Protein AF-A0A831WAB5-F1 (afdb_monomer_lite)

Foldseek 3Di:
DPDPFQWADDPNFTAGQFDLLCFCLLCCQAPNVDPLCLLNQLLLCLQQVPLPQDLPQFDNVLAAPLLNLLLRLLRNDHRHNVSSVLSSVSSVCSSVSHHDDDPVSCVVSVVRSPGPPDPPPRDHDPDSFDDFDDDDDPLLVLLVVLCVVLVWQWADADQEIEGASNSLSVQSSDPDSVSVVSNSVSSSSSSNRRHHYDYDPPDDNVNRVVRNVVRVD

Radius of gyration: 17.81 Å; chains: 1; bounding box: 47×30×50 Å

Structure (mmCIF, N/CA/C/O backbone):
data_AF-A0A831WAB5-F1
#
_entry.id   AF-A0A831WAB5-F1
#
loop_
_atom_site.group_PDB
_atom_site.id
_atom_site.type_symbol
_atom_site.label_atom_id
_atom_site.label_alt_id
_atom_site.label_comp_id
_atom_site.label_asym_id
_atom_site.label_entity_id
_atom_site.label_seq_id
_atom_site.pdbx_PDB_ins_code
_atom_site.Cartn_x
_atom_site.Cartn_y
_atom_site.Cartn_z
_atom_site.occupancy
_atom_site.B_iso_or_equiv
_atom_site.auth_seq_id
_atom_site.auth_comp_id
_atom_site.auth_asym_id
_atom_site.auth_atom_id
_atom_site.pdbx_PDB_model_num
ATOM 1 N N . MET A 1 1 ? 30.198 5.175 7.235 1.00 32.28 1 MET A N 1
ATOM 2 C CA . MET A 1 1 ? 29.391 4.157 7.940 1.00 32.28 1 MET A CA 1
ATOM 3 C C . MET A 1 1 ? 28.639 3.367 6.887 1.00 32.28 1 MET A C 1
ATOM 5 O O . MET A 1 1 ? 27.629 3.836 6.386 1.00 32.28 1 MET A O 1
ATOM 9 N N . THR A 1 2 ? 29.194 2.237 6.464 1.00 37.06 2 THR A N 1
ATOM 10 C CA . THR A 1 2 ? 28.592 1.334 5.477 1.00 37.06 2 THR A CA 1
ATOM 11 C C . THR A 1 2 ? 27.513 0.531 6.198 1.00 37.06 2 THR A C 1
ATOM 13 O O . THR A 1 2 ? 27.803 -0.472 6.845 1.00 37.06 2 THR A O 1
ATOM 16 N N . GLY A 1 3 ? 26.281 1.044 6.204 1.00 43.78 3 GLY A N 1
ATOM 17 C CA . GLY A 1 3 ? 25.133 0.277 6.682 1.00 43.78 3 GLY A CA 1
ATOM 18 C C . GLY A 1 3 ? 24.987 -0.967 5.811 1.00 43.78 3 GLY A C 1
ATOM 19 O O . GLY A 1 3 ? 25.054 -0.859 4.587 1.00 43.78 3 GLY A O 1
ATOM 20 N N . LYS A 1 4 ? 24.844 -2.146 6.426 1.00 51.19 4 LYS A N 1
ATOM 21 C CA . LYS A 1 4 ? 24.507 -3.369 5.693 1.00 51.19 4 LYS A CA 1
ATOM 22 C C . LYS A 1 4 ? 23.212 -3.105 4.923 1.00 51.19 4 LYS A C 1
ATOM 24 O O . LYS A 1 4 ? 22.197 -2.773 5.528 1.00 51.19 4 LYS A O 1
ATOM 29 N N . LEU A 1 5 ? 23.263 -3.201 3.598 1.00 54.94 5 LEU A N 1
ATOM 30 C CA . LEU A 1 5 ? 22.063 -3.177 2.770 1.00 54.94 5 LEU A CA 1
ATOM 31 C C . LEU A 1 5 ? 21.309 -4.479 3.039 1.00 54.94 5 LEU A C 1
ATOM 33 O O . LEU A 1 5 ? 21.802 -5.558 2.722 1.00 54.94 5 LEU A O 1
ATOM 37 N N . HIS A 1 6 ? 20.144 -4.373 3.673 1.00 65.44 6 HIS A N 1
ATOM 38 C CA . HIS A 1 6 ? 19.226 -5.495 3.814 1.00 65.44 6 HIS A CA 1
ATOM 39 C C . HIS A 1 6 ? 18.581 -5.731 2.446 1.00 65.44 6 HIS A C 1
ATOM 41 O O . HIS A 1 6 ? 17.988 -4.816 1.868 1.00 65.44 6 HIS A O 1
ATOM 47 N N . LEU A 1 7 ? 18.765 -6.935 1.906 1.00 70.25 7 LEU A N 1
ATOM 48 C CA . LEU A 1 7 ? 18.296 -7.316 0.580 1.00 70.25 7 LEU A CA 1
ATOM 49 C C . LEU A 1 7 ? 17.221 -8.383 0.695 1.00 70.25 7 LEU A C 1
ATOM 51 O O . LEU A 1 7 ? 17.310 -9.280 1.532 1.00 70.25 7 LEU A O 1
ATOM 55 N N . ILE A 1 8 ? 16.251 -8.314 -0.205 1.00 68.88 8 ILE A N 1
ATOM 56 C CA . ILE A 1 8 ? 15.237 -9.345 -0.391 1.00 68.88 8 ILE A CA 1
ATOM 57 C C . ILE A 1 8 ? 15.466 -10.076 -1.705 1.00 68.88 8 ILE A C 1
ATOM 59 O O . ILE A 1 8 ? 15.892 -9.487 -2.702 1.00 68.88 8 ILE A O 1
ATOM 63 N N . ARG A 1 9 ? 15.181 -11.377 -1.705 1.00 70.38 9 ARG A N 1
ATOM 64 C CA . ARG A 1 9 ? 15.253 -12.200 -2.910 1.00 70.38 9 ARG A CA 1
ATOM 65 C C . ARG A 1 9 ? 13.885 -12.250 -3.576 1.00 70.38 9 ARG A C 1
ATOM 67 O O . ARG A 1 9 ? 12.914 -12.681 -2.957 1.00 70.38 9 ARG A O 1
ATOM 74 N N . ILE A 1 10 ? 13.828 -11.894 -4.856 1.00 65.81 10 ILE A N 1
ATOM 75 C CA . ILE A 1 10 ? 12.645 -12.114 -5.692 1.00 65.81 10 ILE A CA 1
ATOM 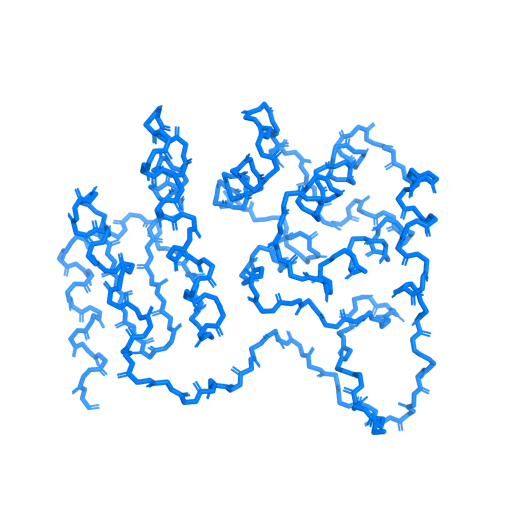76 C C . ILE A 1 10 ? 13.094 -12.826 -6.967 1.00 65.81 10 ILE A C 1
ATOM 78 O O . ILE A 1 10 ? 13.828 -12.262 -7.778 1.00 65.81 10 ILE A O 1
ATOM 82 N N . GLY A 1 11 ? 12.690 -14.089 -7.124 1.00 66.94 11 GLY A N 1
ATOM 83 C CA . GLY A 1 11 ? 13.235 -14.960 -8.169 1.00 66.94 11 GLY A CA 1
ATOM 84 C C . GLY A 1 11 ? 14.743 -15.161 -7.990 1.00 66.94 11 GLY A C 1
ATOM 85 O O . GLY A 1 11 ? 15.191 -15.575 -6.917 1.00 66.94 11 GLY A O 1
ATOM 86 N N . ASP A 1 12 ? 15.522 -14.832 -9.018 1.00 65.88 12 ASP A N 1
ATOM 87 C CA . ASP A 1 12 ? 16.989 -14.935 -9.009 1.00 65.88 12 ASP A CA 1
ATOM 88 C C . ASP A 1 12 ? 17.705 -13.598 -8.753 1.00 65.88 12 ASP A C 1
ATOM 90 O O . ASP A 1 12 ? 18.932 -13.524 -8.803 1.00 65.88 12 ASP A O 1
ATOM 94 N N . HIS A 1 13 ? 16.946 -12.553 -8.410 1.00 68.19 13 HIS A N 1
ATOM 95 C CA . HIS A 1 13 ? 17.454 -11.201 -8.199 1.00 68.19 13 HIS A CA 1
ATOM 96 C C . HIS A 1 13 ? 17.369 -10.767 -6.734 1.00 68.19 13 HIS A C 1
ATOM 98 O O . HIS A 1 13 ? 16.503 -11.212 -5.972 1.00 68.19 13 HIS A O 1
ATOM 104 N N . TYR A 1 14 ? 18.281 -9.869 -6.358 1.00 73.06 14 TYR A N 1
ATOM 105 C CA . TYR A 1 14 ? 18.346 -9.251 -5.039 1.00 73.06 14 TYR A CA 1
ATOM 106 C C . TYR A 1 14 ? 17.989 -7.777 -5.145 1.00 73.06 14 TYR A C 1
ATOM 108 O O . TYR A 1 14 ? 18.613 -7.033 -5.903 1.00 73.06 14 TYR A O 1
ATOM 116 N N . TYR A 1 15 ? 17.012 -7.355 -4.355 1.00 75.75 15 TYR A N 1
ATOM 117 C CA . TYR A 1 15 ? 16.540 -5.978 -4.342 1.00 75.75 15 TYR A CA 1
ATOM 118 C C . TYR A 1 15 ? 16.694 -5.367 -2.953 1.00 75.75 15 TYR A C 1
ATOM 120 O O . TYR A 1 15 ? 16.686 -6.105 -1.963 1.00 75.75 15 TYR A O 1
ATOM 128 N N . PRO A 1 16 ? 16.814 -4.033 -2.849 1.00 77.31 16 PRO A N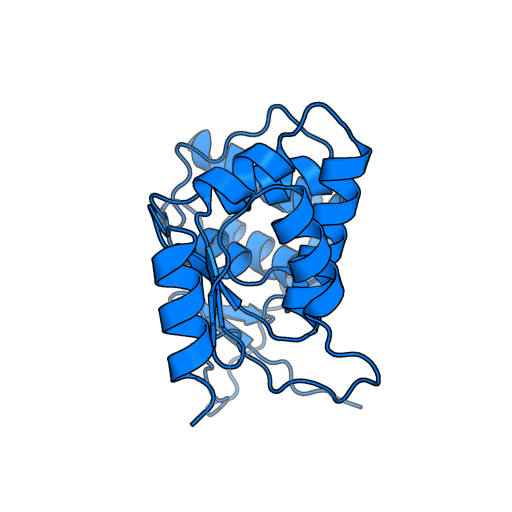 1
ATOM 129 C CA . PRO A 1 16 ? 16.737 -3.361 -1.562 1.00 77.31 16 PRO A CA 1
ATOM 130 C C . PRO A 1 16 ? 15.444 -3.735 -0.836 1.00 77.31 16 PRO A C 1
ATOM 132 O O . PRO A 1 16 ? 14.378 -3.831 -1.450 1.00 77.31 16 PRO A O 1
ATOM 135 N N . ARG A 1 17 ? 15.535 -3.931 0.478 1.00 82.94 17 ARG A N 1
ATOM 136 C CA . ARG A 1 17 ? 14.362 -4.179 1.311 1.00 82.94 17 ARG A CA 1
ATOM 137 C C . ARG A 1 17 ? 13.366 -3.007 1.210 1.00 82.94 17 ARG A C 1
ATOM 139 O O . ARG A 1 17 ? 13.797 -1.854 1.295 1.00 82.94 17 ARG A O 1
ATOM 146 N N . PRO A 1 18 ? 12.057 -3.278 1.049 1.00 89.06 18 PRO A N 1
ATOM 147 C CA . PRO A 1 18 ? 11.012 -2.273 1.144 1.00 89.06 18 PRO A CA 1
ATOM 148 C C . PRO A 1 18 ? 11.054 -1.509 2.467 1.00 89.06 18 PRO A C 1
ATOM 150 O O . PRO A 1 18 ? 11.330 -2.086 3.520 1.00 89.06 18 PRO A O 1
ATOM 153 N N . ASP A 1 19 ? 10.729 -0.219 2.425 1.00 90.81 19 ASP A N 1
ATOM 154 C CA . ASP A 1 19 ? 10.513 0.564 3.635 1.00 90.81 19 ASP A CA 1
ATOM 155 C C . ASP A 1 19 ? 9.343 -0.028 4.430 1.00 90.81 19 ASP A C 1
ATOM 157 O O . ASP A 1 19 ? 8.270 -0.316 3.892 1.00 90.81 19 ASP A O 1
ATOM 161 N N . ARG A 1 20 ? 9.533 -0.178 5.741 1.00 87.31 20 ARG A N 1
ATOM 162 C CA . ARG A 1 20 ? 8.523 -0.740 6.647 1.00 87.31 20 ARG A CA 1
ATOM 163 C C . ARG A 1 20 ? 7.157 -0.063 6.546 1.00 87.31 20 ARG A C 1
ATOM 165 O O . ARG A 1 20 ? 6.156 -0.719 6.795 1.00 87.31 20 ARG A O 1
ATOM 172 N N . GLY A 1 21 ? 7.090 1.218 6.168 1.00 90.44 21 GLY A N 1
ATOM 173 C CA . GLY A 1 21 ? 5.845 1.969 6.026 1.00 90.44 21 GLY A CA 1
ATOM 174 C C . GLY A 1 21 ? 4.883 1.389 4.986 1.00 90.44 21 GLY A C 1
ATOM 175 O O . GLY A 1 21 ? 3.680 1.646 5.071 1.00 90.44 21 GLY A O 1
ATOM 176 N N . TRP A 1 22 ? 5.374 0.591 4.034 1.00 92.44 22 TRP A N 1
ATOM 177 C CA . TRP A 1 22 ? 4.519 -0.123 3.086 1.00 92.44 22 TRP A CA 1
ATOM 178 C C . TRP A 1 22 ? 3.746 -1.277 3.732 1.00 92.44 22 TRP A C 1
ATOM 180 O O . TRP A 1 22 ? 2.660 -1.606 3.260 1.00 92.44 22 TRP A O 1
ATOM 190 N N . GLY A 1 23 ? 4.263 -1.870 4.814 1.00 88.75 23 GLY A N 1
ATOM 191 C CA . GLY A 1 23 ? 3.663 -3.040 5.455 1.00 88.75 23 GLY A CA 1
ATOM 192 C C . GLY A 1 23 ? 3.373 -4.165 4.455 1.00 88.75 23 GLY A C 1
ATOM 193 O O . GLY A 1 23 ? 4.161 -4.418 3.542 1.00 88.75 23 GLY A O 1
ATOM 194 N N . SER A 1 24 ? 2.209 -4.802 4.586 1.00 85.44 24 SER A N 1
ATOM 195 C CA . SER A 1 24 ? 1.769 -5.891 3.700 1.00 85.44 24 SER A CA 1
ATOM 196 C C . SER A 1 24 ? 1.487 -5.454 2.254 1.00 85.44 24 SER A C 1
ATOM 198 O O . SER A 1 24 ? 1.451 -6.296 1.359 1.00 85.44 24 SER A O 1
ATOM 200 N N . CYS A 1 25 ? 1.370 -4.149 1.968 1.00 91.69 25 CYS A N 1
ATOM 201 C CA . CYS A 1 25 ? 1.211 -3.666 0.592 1.00 91.69 25 CYS A CA 1
ATOM 202 C C . CYS A 1 25 ? 2.436 -3.982 -0.278 1.00 91.69 25 CYS A C 1
ATOM 204 O O . CYS A 1 25 ? 2.285 -4.207 -1.475 1.00 91.69 25 CYS A O 1
ATOM 206 N N . ALA A 1 26 ? 3.648 -4.005 0.293 1.00 91.44 26 ALA A N 1
ATOM 207 C CA . ALA A 1 26 ? 4.850 -4.360 -0.465 1.00 91.44 26 ALA A CA 1
ATOM 208 C C . ALA A 1 26 ? 4.835 -5.837 -0.894 1.00 91.44 26 ALA A C 1
ATOM 210 O O . ALA A 1 26 ? 5.192 -6.149 -2.029 1.00 91.44 26 ALA A O 1
ATOM 211 N N . GLU A 1 27 ? 4.379 -6.730 -0.010 1.00 86.00 27 GLU A N 1
ATOM 212 C CA . GLU A 1 27 ? 4.204 -8.158 -0.306 1.00 86.00 27 GLU A CA 1
ATOM 213 C C . GLU A 1 27 ? 3.189 -8.375 -1.424 1.00 86.00 27 GLU A C 1
ATOM 215 O O . GLU A 1 27 ? 3.452 -9.127 -2.362 1.00 86.00 27 GLU A O 1
ATOM 220 N N . GLU A 1 28 ? 2.055 -7.679 -1.367 1.00 89.25 28 GLU A N 1
ATOM 221 C CA . GLU A 1 28 ? 1.035 -7.770 -2.410 1.00 89.25 28 GLU A CA 1
ATOM 222 C C . GLU A 1 28 ? 1.558 -7.259 -3.762 1.00 89.25 28 GLU A C 1
ATOM 224 O O . GLU A 1 28 ? 1.409 -7.909 -4.794 1.00 89.25 28 GLU A O 1
ATOM 229 N N . LEU A 1 29 ? 2.269 -6.133 -3.775 1.00 92.69 29 LEU A N 1
ATOM 230 C CA . LEU A 1 29 ? 2.786 -5.578 -5.023 1.00 92.69 29 LEU A CA 1
ATOM 231 C C . LEU A 1 29 ? 3.899 -6.438 -5.646 1.00 92.69 29 LEU A C 1
ATOM 233 O O . LEU A 1 29 ? 3.960 -6.542 -6.870 1.00 92.69 29 LEU A O 1
ATOM 237 N N . LEU A 1 30 ? 4.767 -7.064 -4.845 1.00 89.88 30 LEU A N 1
ATOM 238 C CA . LEU A 1 30 ? 5.936 -7.800 -5.350 1.00 89.88 30 LEU A CA 1
ATOM 239 C C . LEU A 1 30 ? 5.722 -9.309 -5.506 1.00 89.88 30 LEU A C 1
ATOM 241 O O . LEU A 1 30 ? 6.323 -9.912 -6.400 1.00 89.88 30 LEU A O 1
ATOM 245 N N . HIS A 1 31 ? 4.914 -9.931 -4.648 1.00 81.25 31 HIS A N 1
ATOM 246 C CA . HIS A 1 31 ? 4.893 -11.388 -4.484 1.00 81.25 31 HIS A CA 1
ATOM 247 C C . HIS A 1 31 ? 3.514 -12.021 -4.663 1.00 81.25 31 HIS A C 1
ATOM 249 O O . HIS A 1 31 ? 3.433 -13.157 -5.134 1.00 81.25 31 HIS A O 1
ATOM 255 N N . HIS A 1 32 ? 2.433 -11.326 -4.302 1.00 74.50 32 HIS A N 1
ATOM 256 C CA . HIS A 1 32 ? 1.113 -11.947 -4.203 1.00 74.50 32 HIS A CA 1
ATOM 257 C C . HIS A 1 32 ? 0.037 -11.186 -4.963 1.00 74.50 32 HIS A C 1
ATOM 259 O O . HIS A 1 32 ? -0.265 -10.042 -4.675 1.00 74.50 32 HIS A O 1
ATOM 265 N N . SER A 1 33 ? -0.672 -11.885 -5.845 1.00 65.69 33 SER A N 1
ATOM 266 C CA . SER A 1 33 ? -1.945 -11.376 -6.364 1.00 65.69 33 SER A CA 1
ATOM 267 C C . SER A 1 33 ? -3.047 -11.779 -5.378 1.00 65.69 33 SER A C 1
ATOM 269 O O . SER A 1 33 ? -3.628 -12.859 -5.500 1.00 65.69 33 SER A O 1
ATOM 271 N N . SER A 1 34 ? -3.267 -10.983 -4.329 1.00 61.22 34 SER A N 1
ATOM 272 C CA . SER A 1 34 ? -4.257 -11.312 -3.295 1.00 61.22 34 SER A CA 1
ATOM 273 C C . SER A 1 34 ? -5.687 -11.062 -3.776 1.00 61.22 34 SER A C 1
ATOM 275 O O . SER A 1 34 ? -5.978 -10.089 -4.472 1.00 61.22 34 SER A O 1
ATOM 277 N N . ARG A 1 35 ? -6.634 -11.893 -3.321 1.00 66.94 35 ARG A N 1
ATOM 278 C CA . ARG A 1 35 ? -8.080 -11.617 -3.451 1.00 66.94 35 ARG A CA 1
ATOM 279 C C . ARG A 1 35 ? -8.532 -10.427 -2.592 1.00 66.94 35 ARG A C 1
ATOM 281 O O . ARG A 1 35 ? -9.670 -9.986 -2.728 1.00 66.94 35 ARG A O 1
ATOM 288 N N . TYR A 1 36 ? -7.652 -9.916 -1.734 1.00 68.62 36 TYR A N 1
ATOM 289 C CA . TYR A 1 36 ? -7.923 -8.871 -0.749 1.00 68.62 36 TYR A CA 1
ATOM 290 C C . TYR A 1 36 ? -7.194 -7.555 -1.053 1.00 68.62 36 TYR A C 1
ATOM 292 O O . TYR A 1 36 ? -6.993 -6.732 -0.161 1.00 68.62 36 TYR A O 1
ATOM 300 N N . TYR A 1 37 ? -6.919 -7.312 -2.340 1.00 86.62 37 TYR A N 1
ATOM 301 C CA . TYR A 1 37 ? -6.235 -6.124 -2.864 1.00 86.62 37 TYR A CA 1
ATOM 302 C C . TYR A 1 37 ? -6.919 -4.787 -2.549 1.00 86.62 37 TYR A C 1
ATOM 304 O O . TYR A 1 37 ? -6.363 -3.712 -2.768 1.00 86.62 37 TYR A O 1
ATOM 312 N N . HIS A 1 38 ? -8.156 -4.822 -2.046 1.00 90.50 38 HIS A N 1
ATOM 313 C CA . HIS A 1 38 ? -8.940 -3.635 -1.717 1.00 90.50 38 HIS A CA 1
ATOM 314 C C . HIS A 1 38 ? -8.206 -2.691 -0.762 1.00 90.50 38 HIS A C 1
ATOM 316 O O . HIS A 1 38 ? -8.322 -1.473 -0.905 1.00 90.50 38 HIS A O 1
ATOM 322 N N . TYR A 1 39 ? -7.455 -3.237 0.199 1.00 93.25 39 TYR A N 1
ATOM 323 C CA . TYR A 1 39 ? -6.680 -2.419 1.123 1.00 93.25 39 TYR A CA 1
ATOM 324 C C . TYR A 1 39 ? -5.549 -1.682 0.400 1.00 93.25 39 TYR A C 1
ATOM 326 O O . TYR A 1 39 ? -5.507 -0.452 0.451 1.00 93.25 39 TYR A O 1
ATOM 334 N N . THR A 1 40 ? -4.676 -2.396 -0.310 1.00 94.75 40 THR A N 1
ATOM 335 C CA . THR A 1 40 ? -3.550 -1.794 -1.035 1.00 94.75 40 THR A CA 1
ATOM 336 C C . THR A 1 40 ? -4.019 -0.840 -2.130 1.00 94.75 40 THR A C 1
ATOM 338 O O . THR A 1 40 ? -3.438 0.232 -2.290 1.00 94.75 40 THR A O 1
ATOM 341 N N . GLU A 1 41 ? -5.121 -1.150 -2.816 1.00 95.50 41 GLU A N 1
ATOM 342 C CA . GLU A 1 41 ? -5.772 -0.238 -3.758 1.00 95.50 41 GLU A CA 1
ATOM 343 C C . GLU A 1 41 ? -6.148 1.087 -3.082 1.00 95.50 41 GLU A C 1
ATOM 345 O O . GLU A 1 41 ? -5.717 2.154 -3.521 1.00 95.50 41 GLU A O 1
ATOM 350 N N . ALA A 1 42 ? -6.912 1.037 -1.987 1.00 95.88 42 ALA A N 1
ATOM 351 C CA . ALA A 1 42 ? -7.350 2.237 -1.277 1.00 95.88 42 ALA A CA 1
ATOM 352 C C . ALA A 1 42 ? -6.173 3.007 -0.643 1.00 95.88 42 ALA A C 1
ATOM 354 O O . ALA A 1 42 ? -6.170 4.242 -0.627 1.00 95.88 42 ALA A O 1
ATOM 355 N N . PHE A 1 43 ? -5.154 2.288 -0.168 1.00 95.81 43 PHE A N 1
ATOM 356 C CA . PHE A 1 43 ? -3.914 2.845 0.367 1.00 95.81 43 PHE A CA 1
ATOM 357 C C . PHE A 1 43 ? -3.159 3.651 -0.702 1.00 95.81 43 PHE A C 1
ATOM 359 O O . PHE A 1 43 ? -2.832 4.819 -0.482 1.00 95.81 43 PHE A O 1
ATOM 366 N N . LEU A 1 44 ? -2.954 3.074 -1.891 1.00 96.88 44 LEU A N 1
ATOM 367 C CA . LEU A 1 44 ? -2.298 3.748 -3.015 1.00 96.88 44 LEU A CA 1
ATOM 368 C C . LEU A 1 44 ? -3.116 4.938 -3.531 1.00 96.88 44 LEU A C 1
ATOM 370 O O . LEU A 1 44 ? -2.549 6.017 -3.718 1.00 96.88 44 LEU A O 1
ATOM 374 N N . ARG A 1 45 ? -4.444 4.788 -3.679 1.00 96.50 45 ARG A N 1
ATOM 375 C CA . ARG A 1 45 ? -5.350 5.891 -4.061 1.00 96.50 45 ARG A CA 1
ATOM 376 C C . ARG A 1 45 ? -5.188 7.101 -3.148 1.00 96.50 45 ARG A C 1
ATOM 378 O O . ARG A 1 45 ? -5.177 8.241 -3.609 1.00 96.50 45 ARG A O 1
ATOM 385 N N . ASN A 1 46 ? -5.106 6.864 -1.840 1.00 95.81 46 ASN A N 1
ATOM 386 C CA . ASN A 1 46 ? -4.999 7.935 -0.856 1.00 95.81 46 ASN A CA 1
ATOM 387 C C . ASN A 1 46 ? -3.630 8.593 -0.839 1.00 95.81 46 ASN A C 1
ATOM 389 O O . ASN A 1 46 ? -3.572 9.819 -0.766 1.00 95.81 46 ASN A O 1
ATOM 393 N N . LEU A 1 47 ? -2.554 7.810 -0.922 1.00 95.81 47 LEU A N 1
ATOM 394 C CA . LEU A 1 47 ? -1.202 8.358 -0.974 1.00 95.81 47 LEU A CA 1
ATOM 395 C C . LEU A 1 47 ? -0.991 9.203 -2.228 1.00 95.81 47 LEU A C 1
ATOM 397 O O . LEU A 1 47 ? -0.568 10.350 -2.122 1.00 95.81 47 LEU A O 1
ATOM 401 N N . ALA A 1 48 ? -1.315 8.657 -3.401 1.00 96.56 48 ALA A N 1
ATOM 402 C CA . ALA A 1 48 ? -1.109 9.332 -4.680 1.00 96.56 48 ALA A CA 1
ATOM 403 C C . ALA A 1 48 ? -2.134 10.447 -4.946 1.00 96.56 48 ALA A C 1
ATOM 405 O O . ALA A 1 48 ? -1.927 11.288 -5.818 1.00 96.56 48 ALA A O 1
ATOM 406 N N . GLY A 1 49 ? -3.265 10.443 -4.235 1.00 94.56 49 GLY A N 1
ATOM 407 C CA . GLY A 1 49 ? -4.397 11.318 -4.530 1.00 94.56 49 GLY A CA 1
ATOM 408 C C . GLY A 1 49 ? -5.162 10.938 -5.805 1.00 94.56 49 GLY A C 1
ATOM 409 O O . GLY A 1 49 ? -6.063 11.677 -6.202 1.00 94.56 49 GLY A O 1
ATOM 410 N N . ASP A 1 50 ? -4.858 9.796 -6.433 1.00 95.38 50 ASP A N 1
ATOM 411 C CA . ASP A 1 50 ? -5.593 9.296 -7.596 1.00 95.38 50 ASP A CA 1
ATOM 412 C C . ASP A 1 50 ? -6.721 8.359 -7.164 1.00 95.38 50 ASP A C 1
ATOM 414 O O . ASP A 1 50 ? -6.521 7.189 -6.857 1.00 95.38 50 ASP A O 1
ATOM 418 N N . ARG A 1 51 ? -7.948 8.878 -7.164 1.00 91.19 51 ARG A N 1
ATOM 419 C CA . ARG A 1 51 ? -9.143 8.133 -6.747 1.00 91.19 51 ARG A CA 1
ATOM 420 C C . ARG A 1 51 ? -9.673 7.176 -7.820 1.00 91.19 51 ARG A C 1
ATOM 422 O O . ARG A 1 51 ? -10.592 6.418 -7.525 1.00 91.19 51 ARG A O 1
ATOM 429 N N . ARG A 1 52 ? -9.150 7.236 -9.049 1.00 93.56 52 ARG A N 1
ATOM 430 C CA . ARG A 1 52 ? -9.596 6.412 -10.185 1.00 93.56 52 ARG A CA 1
ATOM 431 C C . ARG A 1 52 ? -8.760 5.153 -10.358 1.00 93.56 52 ARG A C 1
ATOM 433 O O . ARG A 1 52 ? -9.208 4.256 -11.061 1.00 93.56 52 ARG A O 1
ATOM 440 N N . PHE A 1 53 ? -7.587 5.093 -9.729 1.00 95.19 53 PHE A N 1
ATOM 441 C CA . PHE A 1 53 ? -6.711 3.928 -9.770 1.00 95.19 53 PHE A CA 1
ATOM 442 C C . PHE A 1 53 ? -7.464 2.656 -9.370 1.00 95.19 53 PHE A C 1
ATOM 444 O O . PHE A 1 53 ? -8.226 2.673 -8.405 1.00 95.19 53 PHE A O 1
ATOM 451 N N . VAL A 1 54 ? -7.250 1.561 -10.092 1.00 92.94 54 VAL A N 1
ATOM 452 C CA . VAL A 1 54 ? -7.820 0.241 -9.809 1.00 92.94 54 VAL A CA 1
ATOM 453 C C . VAL A 1 54 ? -6.682 -0.769 -9.859 1.00 92.94 54 VAL A C 1
ATOM 455 O O . VAL A 1 54 ? -5.953 -0.836 -10.843 1.00 92.94 54 VAL A O 1
ATOM 458 N N . LEU A 1 55 ? -6.548 -1.556 -8.797 1.00 92.56 55 LEU A N 1
ATOM 459 C CA . LEU A 1 55 ? -5.582 -2.648 -8.690 1.00 92.56 55 LEU A CA 1
ATOM 460 C C . LEU A 1 55 ? -6.187 -3.974 -9.183 1.00 92.56 55 LEU A C 1
ATOM 462 O O . LEU A 1 55 ? -5.467 -4.920 -9.487 1.00 92.56 55 LEU A O 1
ATOM 466 N N . GLY A 1 56 ? -7.517 -4.044 -9.303 1.00 88.06 56 GLY A N 1
ATOM 467 C CA . GLY A 1 56 ? -8.215 -5.188 -9.885 1.00 88.06 56 GLY A CA 1
ATOM 468 C C . GLY A 1 56 ? -7.724 -5.499 -11.303 1.00 88.06 56 GLY A C 1
ATOM 469 O O . GLY A 1 56 ? -7.882 -4.685 -12.208 1.00 88.06 56 GLY A O 1
ATOM 470 N N . GLY A 1 57 ? -7.152 -6.691 -11.487 1.00 86.38 57 GLY A N 1
ATOM 471 C CA . GLY A 1 57 ? -6.547 -7.141 -12.748 1.00 86.38 57 GLY A CA 1
ATOM 472 C C . GLY A 1 57 ? -5.019 -7.199 -12.714 1.00 86.38 57 GLY A C 1
ATOM 473 O O . GLY A 1 57 ? -4.432 -7.886 -13.544 1.00 86.38 57 GLY A O 1
ATOM 474 N N . TYR A 1 58 ? -4.385 -6.560 -11.730 1.00 93.00 58 TYR A N 1
ATOM 475 C CA . TYR A 1 58 ? -2.948 -6.671 -11.515 1.00 93.00 58 TYR A CA 1
ATOM 476 C C . TYR A 1 58 ? -2.564 -8.065 -11.027 1.00 93.00 58 TYR A C 1
ATOM 478 O O . TYR A 1 58 ? -3.222 -8.631 -10.145 1.00 93.00 58 TYR A O 1
ATOM 486 N N . ARG A 1 59 ? -1.462 -8.596 -11.562 1.00 91.69 59 ARG A N 1
ATOM 487 C CA . ARG A 1 59 ? -0.853 -9.829 -11.074 1.00 91.69 59 ARG A CA 1
ATOM 488 C C . ARG A 1 59 ? 0.650 -9.639 -10.944 1.00 91.69 59 ARG A C 1
ATOM 490 O O . ARG A 1 59 ? 1.326 -9.318 -11.915 1.00 91.69 59 ARG A O 1
ATOM 497 N N . ALA A 1 60 ? 1.185 -9.882 -9.751 1.00 90.88 60 ALA A N 1
ATOM 498 C CA . ALA A 1 60 ? 2.614 -9.716 -9.483 1.00 90.88 60 ALA A CA 1
ATOM 499 C C . ALA A 1 60 ? 3.502 -10.647 -10.337 1.00 90.88 60 ALA A C 1
ATOM 501 O O . ALA A 1 60 ? 4.685 -10.369 -10.518 1.00 90.88 60 ALA A O 1
ATOM 502 N N . GLU A 1 61 ? 2.958 -11.750 -10.860 1.00 90.81 61 GLU A N 1
ATOM 503 C CA . GLU A 1 61 ? 3.655 -12.653 -11.789 1.00 90.81 61 GLU A CA 1
ATOM 504 C C . GLU A 1 61 ? 3.838 -12.065 -13.196 1.00 90.81 61 GLU A C 1
ATOM 506 O O . GLU A 1 61 ? 4.787 -12.443 -13.875 1.00 90.81 61 GLU A O 1
ATOM 511 N N . ASP A 1 62 ? 2.990 -11.112 -13.596 1.00 92.88 62 ASP A N 1
ATOM 512 C CA . ASP A 1 62 ? 3.024 -10.487 -14.924 1.00 92.88 62 ASP A CA 1
ATOM 513 C C . ASP A 1 62 ? 4.040 -9.327 -14.997 1.00 92.88 62 ASP A C 1
ATOM 515 O O . ASP A 1 62 ? 4.272 -8.762 -16.063 1.00 92.88 62 ASP A O 1
ATOM 519 N N . LEU A 1 63 ? 4.681 -8.971 -13.874 1.00 92.19 63 LEU A N 1
ATOM 520 C CA . LEU A 1 63 ? 5.787 -8.012 -13.848 1.00 92.19 63 LEU A CA 1
ATOM 521 C C . LEU A 1 63 ? 6.982 -8.539 -14.647 1.00 92.19 63 LEU A C 1
ATOM 523 O O . LEU A 1 63 ? 7.568 -9.570 -14.287 1.00 92.19 63 LEU A O 1
ATOM 527 N N . SER A 1 64 ? 7.439 -7.755 -15.624 1.00 91.69 64 SER A N 1
ATOM 528 C CA . SER A 1 64 ? 8.748 -7.976 -16.237 1.00 91.69 64 SER A CA 1
ATOM 529 C C . SER A 1 64 ? 9.874 -7.789 -15.213 1.00 91.69 64 SER A C 1
ATOM 531 O O . SER A 1 64 ? 9.707 -7.151 -14.169 1.00 91.69 64 SER A O 1
ATOM 533 N N . GLU A 1 65 ? 11.060 -8.326 -15.500 1.00 87.81 65 GLU A N 1
ATOM 534 C CA . GLU A 1 65 ? 12.223 -8.181 -14.614 1.00 87.81 65 GLU A CA 1
ATOM 535 C C . GLU A 1 65 ? 12.588 -6.704 -14.377 1.00 87.81 65 GLU A C 1
ATOM 537 O O . GLU A 1 65 ? 12.853 -6.295 -13.244 1.00 87.81 65 GLU A O 1
ATOM 542 N N . ALA A 1 66 ? 12.518 -5.885 -15.431 1.00 88.94 66 ALA A N 1
ATOM 543 C CA . ALA A 1 66 ? 12.784 -4.453 -15.355 1.00 88.94 66 ALA A CA 1
ATOM 544 C C . ALA A 1 66 ? 11.732 -3.721 -14.505 1.00 88.94 66 ALA A C 1
ATOM 546 O O . ALA A 1 66 ? 12.085 -2.921 -13.635 1.00 88.94 66 ALA A O 1
ATOM 547 N N . GLN A 1 67 ? 10.445 -4.026 -14.706 1.00 93.06 67 GLN A N 1
ATOM 548 C CA . GLN A 1 67 ? 9.351 -3.449 -13.918 1.00 93.06 67 GLN A CA 1
ATOM 549 C C . GLN A 1 67 ? 9.458 -3.837 -12.446 1.00 93.06 67 GLN A C 1
ATOM 551 O O . GLN A 1 67 ? 9.323 -2.982 -11.573 1.00 93.06 67 GLN A O 1
ATOM 556 N N . ARG A 1 68 ? 9.769 -5.106 -12.165 1.00 91.44 68 ARG A N 1
ATOM 557 C CA . ARG A 1 68 ? 10.008 -5.606 -10.809 1.00 91.44 68 ARG A CA 1
ATOM 558 C C . ARG A 1 68 ? 11.170 -4.883 -10.139 1.00 91.44 68 ARG A C 1
ATOM 560 O O . ARG A 1 68 ? 11.052 -4.508 -8.975 1.00 91.44 68 ARG A O 1
ATOM 567 N N . GLY A 1 69 ? 12.258 -4.647 -10.870 1.00 87.81 69 GLY A N 1
ATOM 568 C CA . GLY A 1 69 ? 13.398 -3.894 -10.359 1.00 87.81 69 GLY A CA 1
ATOM 569 C C . GLY A 1 69 ? 13.040 -2.467 -9.977 1.00 87.81 69 GLY A C 1
ATOM 570 O O . GLY A 1 69 ? 13.352 -2.037 -8.865 1.00 87.81 69 GLY A O 1
ATOM 571 N N . VAL A 1 70 ? 12.331 -1.748 -10.850 1.00 91.75 70 VAL A N 1
ATOM 572 C CA . VAL A 1 70 ? 11.910 -0.374 -10.541 1.00 91.75 70 VAL A CA 1
ATOM 573 C C . VAL A 1 70 ? 10.885 -0.349 -9.416 1.00 91.75 70 VAL A C 1
ATOM 575 O O . VAL A 1 70 ? 11.007 0.480 -8.519 1.00 91.75 70 VAL A O 1
ATOM 578 N N . LEU A 1 71 ? 9.934 -1.281 -9.387 1.00 94.12 71 LEU A N 1
ATOM 579 C CA . LEU A 1 71 ? 8.968 -1.383 -8.297 1.00 94.12 71 LEU A CA 1
ATOM 580 C C . LEU A 1 71 ? 9.661 -1.626 -6.951 1.00 94.12 71 LEU A C 1
ATOM 582 O O . LEU A 1 71 ? 9.365 -0.937 -5.980 1.00 94.12 71 LEU A O 1
ATOM 586 N N . ALA A 1 72 ? 10.628 -2.542 -6.884 1.00 91.25 72 ALA A N 1
ATOM 587 C CA . ALA A 1 72 ? 11.381 -2.786 -5.657 1.00 91.25 72 ALA A CA 1
ATOM 588 C C . ALA A 1 72 ? 12.218 -1.562 -5.238 1.00 91.25 72 ALA A C 1
ATOM 590 O O . ALA A 1 72 ? 12.270 -1.215 -4.058 1.00 91.25 72 ALA A O 1
ATOM 591 N N . ALA A 1 73 ? 12.812 -0.849 -6.200 1.00 90.31 73 ALA A N 1
ATOM 592 C CA . ALA A 1 73 ? 13.517 0.403 -5.943 1.00 90.31 73 ALA A CA 1
ATOM 593 C C . ALA A 1 73 ? 12.587 1.494 -5.377 1.00 90.31 73 ALA A C 1
ATOM 595 O O . ALA A 1 73 ? 12.960 2.170 -4.415 1.00 90.31 73 ALA A O 1
ATOM 596 N N . VAL A 1 74 ? 11.370 1.630 -5.916 1.00 94.69 74 VAL A N 1
ATOM 597 C CA . VAL A 1 74 ? 10.330 2.536 -5.400 1.00 94.69 74 VAL A CA 1
ATOM 598 C C . VAL A 1 74 ? 9.940 2.146 -3.976 1.00 94.69 74 VAL A C 1
ATOM 600 O O . VAL A 1 74 ? 9.932 2.995 -3.086 1.00 94.69 74 VAL A O 1
ATOM 603 N N . LEU A 1 75 ? 9.661 0.863 -3.742 1.00 94.06 75 LEU A N 1
ATOM 604 C CA . LEU A 1 75 ? 9.235 0.352 -2.440 1.00 94.06 75 LEU A CA 1
ATOM 605 C C . LEU A 1 75 ? 10.340 0.442 -1.378 1.00 94.06 75 LEU A C 1
ATOM 607 O O . LEU A 1 75 ? 10.030 0.504 -0.194 1.00 94.06 75 LEU A O 1
ATOM 611 N N . SER A 1 76 ? 11.617 0.530 -1.762 1.00 90.88 76 SER A N 1
ATOM 612 C CA . SER A 1 76 ? 12.734 0.788 -0.832 1.00 90.88 76 SER A CA 1
ATOM 613 C C . SER A 1 76 ? 12.735 2.189 -0.204 1.00 90.88 76 SER A C 1
ATOM 615 O O . SER A 1 76 ? 13.559 2.496 0.659 1.00 90.88 76 SER A O 1
ATOM 617 N N . LEU A 1 77 ? 11.854 3.073 -0.674 1.00 92.19 77 LEU A N 1
ATOM 618 C CA . LEU A 1 77 ? 11.658 4.4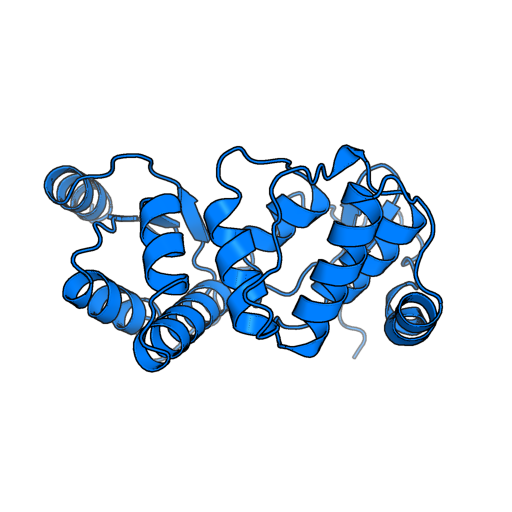16 -0.145 1.00 92.19 77 LEU A CA 1
ATOM 619 C C . LEU A 1 77 ? 10.390 4.475 0.708 1.00 92.19 77 LEU A C 1
ATOM 621 O O . LEU A 1 77 ? 9.468 3.699 0.464 1.00 92.19 77 LEU A O 1
ATOM 625 N N . PRO A 1 78 ? 10.285 5.431 1.648 1.00 93.06 78 PRO A N 1
ATOM 626 C CA . PRO A 1 78 ? 9.065 5.615 2.420 1.00 93.06 78 PRO A CA 1
ATOM 627 C C . PRO A 1 78 ? 7.820 5.816 1.534 1.00 93.06 78 PRO A C 1
ATOM 629 O O . PRO A 1 78 ? 7.898 6.476 0.486 1.00 93.06 78 PRO A O 1
ATOM 632 N N . PRO A 1 79 ? 6.651 5.298 1.948 1.00 96.00 79 PRO A N 1
ATOM 633 C CA . PRO A 1 79 ? 5.394 5.558 1.258 1.00 96.00 79 PRO A CA 1
ATOM 634 C C . PRO A 1 79 ? 5.047 7.050 1.290 1.00 96.00 79 PRO A C 1
ATOM 636 O O . PRO A 1 79 ? 5.017 7.689 2.343 1.00 96.00 79 PRO A O 1
ATOM 639 N N . GLY A 1 80 ? 4.746 7.602 0.120 1.00 96.19 80 GLY A N 1
ATOM 640 C CA . GLY A 1 80 ? 4.368 8.996 -0.074 1.00 96.19 80 GLY A CA 1
ATOM 641 C C . GLY A 1 80 ? 3.678 9.189 -1.421 1.00 96.19 80 GLY A C 1
ATOM 642 O O . GLY A 1 80 ? 3.528 8.240 -2.189 1.00 96.19 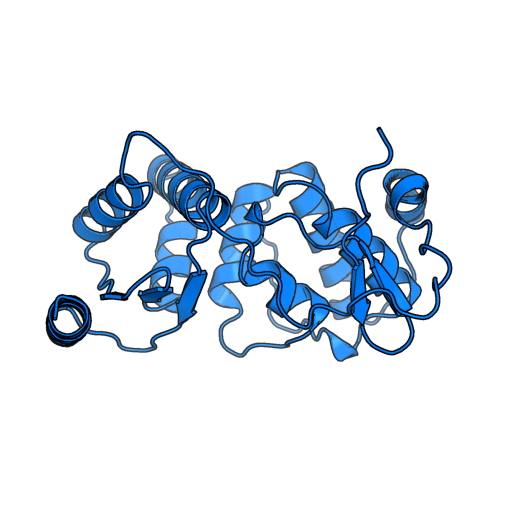80 GLY A O 1
ATOM 643 N N . ALA A 1 81 ? 3.254 10.418 -1.719 1.00 96.38 81 ALA A N 1
ATOM 644 C CA . ALA A 1 81 ? 2.494 10.698 -2.939 1.00 96.38 81 ALA A CA 1
ATOM 645 C C . ALA A 1 81 ? 3.254 10.322 -4.217 1.00 96.38 81 ALA A C 1
ATOM 647 O O . ALA A 1 81 ? 2.694 9.698 -5.115 1.00 96.38 81 ALA A O 1
ATOM 648 N N . GLU A 1 82 ? 4.545 10.648 -4.275 1.00 96.75 82 GLU A N 1
ATOM 649 C CA . GLU A 1 82 ? 5.387 10.359 -5.434 1.00 96.75 82 GLU A CA 1
ATOM 650 C C . GLU A 1 82 ? 5.647 8.858 -5.613 1.00 96.75 82 GLU A C 1
ATOM 652 O O . GLU A 1 82 ? 5.481 8.332 -6.712 1.00 96.75 82 GLU A O 1
ATOM 657 N N . THR A 1 83 ? 6.018 8.155 -4.539 1.00 97.12 83 THR A N 1
ATOM 658 C CA . THR A 1 83 ? 6.307 6.717 -4.599 1.00 97.12 83 THR A CA 1
ATOM 659 C C . THR A 1 83 ? 5.040 5.906 -4.869 1.00 97.12 83 THR A C 1
ATOM 661 O O . THR A 1 83 ? 5.071 4.979 -5.672 1.00 97.12 83 THR A O 1
ATOM 664 N N . ALA A 1 84 ? 3.893 6.303 -4.311 1.00 97.69 84 ALA A N 1
ATOM 665 C CA . ALA A 1 84 ? 2.608 5.690 -4.637 1.00 97.69 84 ALA A CA 1
ATOM 666 C C . ALA A 1 84 ? 2.210 5.915 -6.103 1.00 97.69 84 ALA A C 1
ATOM 668 O O . ALA A 1 84 ? 1.768 4.974 -6.760 1.00 97.69 84 ALA A O 1
ATOM 669 N N . ALA A 1 85 ? 2.410 7.121 -6.645 1.00 97.56 85 ALA A N 1
ATOM 670 C CA . ALA A 1 85 ? 2.161 7.394 -8.060 1.00 97.56 85 ALA A CA 1
ATOM 671 C C . ALA A 1 85 ? 3.080 6.567 -8.980 1.00 97.56 85 ALA A C 1
ATOM 673 O O . ALA A 1 85 ? 2.638 6.089 -10.024 1.00 97.56 85 ALA A O 1
ATOM 674 N N . ALA A 1 86 ? 4.339 6.353 -8.589 1.00 97.44 86 ALA A N 1
ATOM 675 C CA . ALA A 1 86 ? 5.250 5.465 -9.308 1.00 97.44 86 ALA A CA 1
ATOM 676 C C . ALA A 1 86 ? 4.765 4.004 -9.289 1.00 97.44 86 ALA A C 1
ATOM 678 O O . ALA A 1 86 ? 4.711 3.381 -10.349 1.00 97.44 86 ALA A O 1
ATOM 679 N N . CYS A 1 87 ? 4.336 3.484 -8.130 1.00 97.00 87 CYS A N 1
ATOM 680 C CA . CYS A 1 87 ? 3.725 2.153 -8.033 1.00 97.00 87 CYS A CA 1
ATOM 681 C C . CYS A 1 87 ? 2.500 2.024 -8.950 1.00 97.00 87 CYS A C 1
ATOM 683 O O . CYS A 1 87 ? 2.409 1.062 -9.707 1.00 97.00 87 CYS A O 1
ATOM 685 N N . ILE A 1 88 ? 1.594 3.011 -8.930 1.00 97.12 88 ILE A N 1
ATOM 686 C CA . ILE A 1 88 ? 0.390 3.033 -9.776 1.00 97.12 88 ILE A CA 1
ATOM 687 C C . ILE A 1 88 ? 0.756 2.947 -11.260 1.00 97.12 88 ILE A C 1
ATOM 689 O O . ILE A 1 88 ? 0.213 2.102 -11.962 1.00 97.12 88 ILE A O 1
ATOM 693 N N . ARG A 1 89 ? 1.717 3.749 -11.734 1.00 96.81 89 ARG A N 1
ATOM 694 C CA . ARG A 1 89 ? 2.140 3.736 -13.147 1.00 96.81 89 ARG A CA 1
ATOM 695 C C . ARG A 1 89 ? 2.671 2.373 -13.594 1.00 96.81 89 ARG A C 1
ATOM 697 O O . ARG A 1 89 ? 2.398 1.958 -14.718 1.00 96.81 89 ARG A O 1
ATOM 704 N N . ILE A 1 90 ? 3.423 1.687 -12.731 1.00 96.38 90 ILE A N 1
ATOM 705 C CA . ILE A 1 90 ? 3.942 0.340 -13.015 1.00 96.38 90 ILE A CA 1
ATOM 706 C C . ILE A 1 90 ? 2.786 -0.663 -13.060 1.00 96.38 90 ILE A C 1
ATOM 708 O O . ILE A 1 90 ? 2.669 -1.414 -14.024 1.00 96.38 90 ILE A O 1
ATOM 712 N N . VAL A 1 91 ? 1.899 -0.634 -12.063 1.00 95.19 91 VAL A N 1
ATOM 713 C CA . VAL A 1 91 ? 0.710 -1.497 -12.009 1.00 95.19 91 VAL A CA 1
ATOM 714 C C . VAL A 1 91 ? -0.168 -1.308 -13.247 1.00 95.19 91 VAL A C 1
ATOM 716 O O . VAL A 1 91 ? -0.568 -2.285 -13.871 1.00 95.19 91 VAL A O 1
ATOM 719 N N . GLU A 1 92 ? -0.443 -0.067 -13.644 1.00 95.31 92 GLU A N 1
ATOM 720 C CA . GLU A 1 92 ? -1.250 0.240 -14.828 1.00 95.31 92 GLU A CA 1
ATOM 721 C C . GLU A 1 92 ? -0.584 -0.234 -16.125 1.00 95.31 92 GLU A C 1
ATOM 723 O O . GLU A 1 92 ? -1.278 -0.682 -17.037 1.00 95.31 92 GLU A O 1
ATOM 728 N N . ALA A 1 93 ? 0.750 -0.174 -16.221 1.00 95.25 93 ALA A N 1
ATOM 729 C CA . ALA A 1 93 ? 1.479 -0.741 -17.353 1.00 95.25 93 ALA A CA 1
ATOM 730 C C . ALA A 1 93 ? 1.304 -2.266 -17.432 1.00 95.25 93 ALA A C 1
ATOM 732 O O . ALA A 1 93 ? 0.948 -2.768 -18.498 1.00 95.25 93 ALA A O 1
ATOM 733 N N . VAL A 1 94 ? 1.449 -2.969 -16.303 1.00 94.69 94 VAL A N 1
ATOM 734 C CA . VAL A 1 94 ? 1.224 -4.421 -16.211 1.00 94.69 94 VAL A CA 1
ATOM 735 C C . VAL A 1 94 ? -0.216 -4.778 -16.582 1.00 94.69 94 VAL A C 1
ATOM 737 O O . VAL A 1 94 ? -0.438 -5.633 -17.435 1.00 94.69 94 VAL A O 1
ATOM 740 N N . CYS A 1 95 ? -1.208 -4.076 -16.027 1.00 93.19 95 CYS A N 1
ATOM 741 C CA . CYS A 1 95 ? -2.622 -4.285 -16.360 1.00 93.19 95 CYS A CA 1
ATOM 742 C C . CYS A 1 95 ? -2.934 -4.028 -17.845 1.00 93.19 95 CYS A C 1
ATOM 744 O O . CYS A 1 95 ? -3.867 -4.614 -18.391 1.00 93.19 95 CYS A O 1
ATOM 746 N N . ALA A 1 96 ? -2.163 -3.161 -18.509 1.00 94.12 96 ALA A N 1
ATOM 747 C CA . ALA A 1 96 ? -2.260 -2.905 -19.944 1.00 94.12 96 ALA A CA 1
ATOM 748 C C . ALA A 1 96 ? -1.498 -3.932 -20.809 1.00 94.12 96 ALA A C 1
ATOM 750 O O . ALA A 1 96 ? -1.470 -3.785 -22.031 1.00 94.12 96 ALA A O 1
ATOM 751 N N . GLY A 1 97 ? -0.875 -4.951 -20.205 1.00 94.12 97 GLY A N 1
ATOM 752 C CA . GLY A 1 97 ? -0.089 -5.973 -20.901 1.00 94.12 97 GLY A CA 1
ATOM 753 C C . GLY A 1 97 ? 1.254 -5.466 -21.427 1.00 94.12 97 GLY A C 1
ATOM 754 O O . GLY A 1 97 ? 1.797 -6.045 -22.366 1.00 94.12 97 GLY A O 1
ATOM 755 N N . ARG A 1 98 ? 1.768 -4.365 -20.870 1.00 94.69 98 ARG A N 1
ATOM 756 C CA . ARG A 1 98 ? 3.073 -3.809 -21.226 1.00 94.69 98 ARG A CA 1
ATOM 757 C C . ARG A 1 98 ? 4.158 -4.369 -20.319 1.00 94.69 98 ARG A C 1
ATOM 759 O O . ARG A 1 98 ? 3.960 -4.456 -19.110 1.00 94.69 98 ARG A O 1
ATOM 766 N N . ASP A 1 99 ? 5.313 -4.680 -20.894 1.00 91.75 99 ASP A N 1
ATOM 767 C CA . ASP A 1 99 ? 6.500 -5.194 -20.200 1.00 91.75 99 ASP A CA 1
ATOM 768 C C . ASP A 1 99 ? 7.629 -4.154 -20.080 1.00 91.75 99 ASP A C 1
ATOM 770 O O . ASP A 1 99 ? 8.612 -4.377 -19.363 1.00 91.75 99 ASP A O 1
ATOM 774 N N . ASP A 1 100 ? 7.474 -2.999 -20.732 1.00 90.94 100 ASP A N 1
ATOM 775 C CA . ASP A 1 100 ? 8.409 -1.889 -20.683 1.00 90.94 100 ASP A CA 1
ATOM 776 C C . ASP A 1 100 ? 8.293 -1.088 -19.380 1.00 90.94 100 ASP A C 1
ATOM 778 O O . ASP A 1 100 ? 7.281 -1.097 -18.667 1.00 90.94 100 ASP A O 1
ATOM 782 N N . VAL A 1 101 ? 9.380 -0.392 -19.052 1.00 88.25 101 VAL A N 1
ATOM 783 C CA . VAL A 1 101 ? 9.421 0.556 -17.944 1.00 88.25 101 VAL A CA 1
ATOM 784 C C . VAL A 1 101 ? 9.457 1.958 -18.511 1.00 88.25 101 VAL A C 1
ATOM 786 O O . VAL A 1 101 ? 10.278 2.273 -19.371 1.00 88.25 101 VAL A O 1
ATOM 789 N N . ASP A 1 102 ? 8.600 2.813 -17.971 1.00 90.44 102 ASP A N 1
ATOM 790 C CA . ASP A 1 102 ? 8.609 4.234 -18.267 1.00 90.44 102 ASP A CA 1
ATOM 791 C C . ASP A 1 102 ? 10.004 4.840 -18.035 1.00 90.44 102 ASP A C 1
ATOM 793 O O . ASP A 1 102 ? 10.564 4.738 -16.937 1.00 90.44 102 ASP A O 1
ATOM 797 N N . ALA A 1 103 ? 10.566 5.464 -19.072 1.00 89.69 103 ALA A N 1
ATOM 798 C CA . ALA A 1 103 ? 11.937 5.966 -19.053 1.00 89.69 103 ALA A CA 1
ATOM 799 C C . ALA A 1 103 ? 12.181 6.969 -17.914 1.00 89.69 103 ALA A C 1
ATOM 801 O O . ALA A 1 103 ? 13.249 6.939 -17.300 1.00 89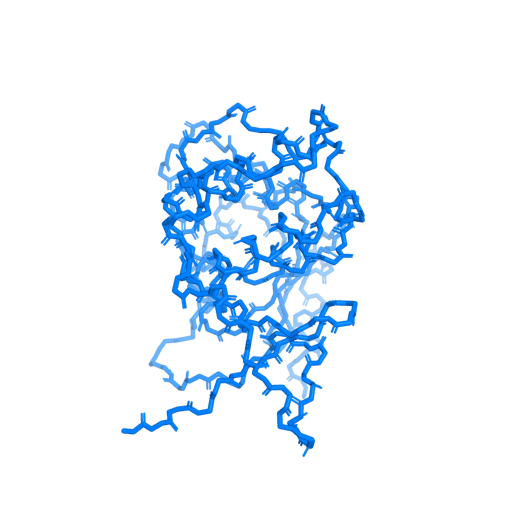.69 103 ALA A O 1
ATOM 802 N N . ASP A 1 104 ? 11.183 7.789 -17.569 1.00 92.06 104 ASP A N 1
ATOM 803 C CA . ASP A 1 104 ? 11.303 8.761 -16.481 1.00 92.06 104 ASP A CA 1
ATOM 804 C C . ASP A 1 104 ? 11.366 8.066 -15.116 1.00 92.06 104 ASP A C 1
ATOM 806 O O . ASP A 1 104 ? 12.080 8.521 -14.220 1.00 92.06 104 ASP A O 1
ATOM 810 N N . LEU A 1 105 ? 10.631 6.960 -14.938 1.00 91.50 105 LEU A N 1
ATOM 811 C CA . LEU A 1 105 ? 10.715 6.150 -13.719 1.00 91.50 105 LEU A CA 1
ATOM 812 C C . LEU A 1 105 ? 12.068 5.441 -13.633 1.00 91.50 105 LEU A C 1
ATOM 814 O O . LEU A 1 105 ? 12.709 5.476 -12.583 1.00 91.50 105 LEU A O 1
ATOM 818 N N . ALA A 1 106 ? 12.520 4.833 -14.730 1.00 88.62 106 ALA A N 1
ATOM 819 C CA . ALA A 1 106 ? 13.805 4.141 -14.776 1.00 88.62 106 ALA A CA 1
ATOM 820 C C . ALA A 1 106 ? 14.979 5.088 -14.475 1.00 88.62 106 ALA A C 1
ATOM 822 O O . ALA A 1 106 ? 15.864 4.738 -13.695 1.00 88.62 106 ALA A O 1
ATOM 823 N N . GLU A 1 107 ? 14.965 6.299 -15.040 1.00 90.69 107 GLU A N 1
ATOM 824 C CA . GLU A 1 107 ? 15.930 7.363 -14.745 1.00 90.69 107 GLU A CA 1
ATOM 825 C C . GLU A 1 107 ? 15.892 7.751 -13.265 1.00 90.69 107 GLU A C 1
ATOM 827 O O . GLU A 1 107 ? 16.916 7.702 -12.581 1.00 90.69 107 GLU A O 1
ATOM 832 N N . ARG A 1 108 ? 14.701 8.083 -12.754 1.00 91.94 108 ARG A N 1
ATOM 833 C CA . ARG A 1 108 ? 14.511 8.589 -11.390 1.00 91.94 108 ARG A CA 1
ATOM 834 C C . ARG A 1 108 ? 14.992 7.620 -10.318 1.00 91.94 108 ARG A C 1
ATOM 836 O O . ARG A 1 108 ? 15.552 8.052 -9.314 1.00 91.94 108 ARG A O 1
ATOM 843 N N . TYR A 1 109 ? 14.763 6.325 -10.515 1.00 88.81 109 TYR A N 1
ATOM 844 C CA . TYR A 1 109 ? 15.102 5.298 -9.531 1.00 88.81 109 TYR A CA 1
ATOM 845 C C . TYR A 1 109 ? 16.404 4.554 -9.851 1.00 88.81 109 TYR A C 1
ATOM 847 O O . TYR A 1 109 ? 16.747 3.611 -9.138 1.00 88.81 109 TYR A O 1
ATOM 855 N N . ARG A 1 110 ? 17.173 4.986 -10.863 1.00 84.50 110 ARG A N 1
ATOM 856 C CA . ARG A 1 110 ? 18.384 4.282 -11.315 1.00 84.50 110 ARG A CA 1
ATOM 857 C C . ARG A 1 110 ? 19.389 4.008 -10.204 1.00 84.50 110 ARG A C 1
ATOM 859 O O . ARG A 1 110 ? 19.889 2.895 -10.102 1.00 84.50 110 ARG A O 1
ATOM 866 N N . GLU A 1 111 ? 19.675 4.991 -9.356 1.00 78.69 111 GLU A N 1
ATOM 867 C CA . GLU A 1 111 ? 20.662 4.826 -8.278 1.00 78.69 111 GLU A CA 1
ATOM 868 C C . GLU A 1 111 ? 20.246 3.754 -7.255 1.00 78.69 111 GLU A C 1
ATOM 870 O O . GLU A 1 111 ? 21.085 3.176 -6.568 1.00 78.69 111 GLU A O 1
ATOM 875 N N . ARG A 1 112 ? 18.946 3.454 -7.167 1.00 75.44 112 ARG A N 1
ATOM 876 C CA . ARG A 1 112 ? 18.385 2.397 -6.315 1.00 75.44 112 ARG A CA 1
ATOM 877 C C . ARG A 1 112 ? 18.268 1.050 -7.032 1.00 75.44 112 ARG A C 1
ATOM 879 O O . ARG A 1 112 ? 18.136 0.032 -6.362 1.00 75.44 112 ARG A O 1
ATOM 886 N N . LEU A 1 113 ? 18.360 1.039 -8.364 1.00 68.62 113 LEU A N 1
ATOM 887 C CA . LEU A 1 113 ? 18.419 -0.168 -9.196 1.00 68.62 113 LEU A CA 1
ATOM 888 C C . LEU A 1 113 ? 19.787 -0.850 -9.178 1.00 68.62 113 LEU A C 1
ATOM 890 O O . LEU A 1 113 ? 19.930 -1.896 -9.806 1.00 68.62 113 LEU A O 1
ATOM 894 N N . HIS A 1 114 ? 20.795 -0.291 -8.501 1.00 57.53 114 HIS A N 1
ATOM 895 C CA . HIS A 1 114 ? 22.074 -0.969 -8.321 1.00 57.53 114 HIS A CA 1
ATOM 896 C C . HIS A 1 114 ? 21.875 -2.230 -7.469 1.00 57.53 114 HIS A C 1
ATOM 898 O O . HIS A 1 114 ? 21.995 -2.212 -6.245 1.00 57.53 114 HIS A O 1
ATOM 904 N N . VAL A 1 115 ? 21.546 -3.323 -8.161 1.00 54.91 115 VAL A N 1
ATOM 905 C CA . VAL A 1 115 ? 21.521 -4.696 -7.669 1.00 54.91 115 VAL A CA 1
ATOM 906 C C . VAL A 1 115 ? 22.863 -4.937 -7.000 1.00 54.91 115 VAL A C 1
ATOM 908 O O . VAL A 1 115 ? 23.912 -4.918 -7.647 1.00 54.91 115 VAL A O 1
ATOM 911 N N . VAL A 1 116 ? 22.835 -5.083 -5.680 1.00 51.62 116 VAL A N 1
ATOM 912 C CA . VAL A 1 116 ? 24.035 -5.349 -4.896 1.00 51.62 116 VAL A CA 1
ATOM 913 C C . VAL A 1 116 ? 24.610 -6.680 -5.393 1.00 51.62 116 VAL A C 1
ATOM 915 O O . VAL A 1 116 ? 23.880 -7.677 -5.406 1.00 51.62 116 VAL A O 1
ATOM 918 N N . PRO A 1 117 ? 25.882 -6.728 -5.834 1.00 47.47 117 PRO A N 1
ATOM 919 C CA . PRO A 1 117 ? 26.519 -7.982 -6.196 1.00 47.47 117 PRO A CA 1
ATOM 920 C C . PRO A 1 117 ? 26.423 -8.942 -5.013 1.00 47.47 117 PRO A C 1
ATOM 922 O O . PRO A 1 117 ? 26.706 -8.561 -3.879 1.00 47.47 117 PRO A O 1
ATOM 925 N N . ARG A 1 118 ? 26.005 -10.179 -5.285 1.00 47.44 118 ARG A N 1
ATOM 926 C CA . ARG A 1 118 ? 25.947 -11.275 -4.317 1.00 47.44 118 ARG A CA 1
ATOM 927 C C . ARG A 1 118 ? 27.275 -11.367 -3.559 1.00 47.44 118 ARG A C 1
ATOM 929 O O . ARG A 1 118 ? 28.242 -11.906 -4.087 1.00 47.44 118 ARG A O 1
ATOM 936 N N . GLU A 1 119 ? 27.317 -10.905 -2.314 1.00 48.12 119 GLU A N 1
ATOM 937 C CA . GLU A 1 119 ? 28.278 -11.457 -1.366 1.00 48.12 119 GLU A CA 1
ATOM 938 C C . GLU A 1 119 ? 27.761 -12.854 -1.005 1.00 48.12 119 GLU A C 1
ATOM 940 O O . GLU A 1 119 ? 26.652 -13.015 -0.486 1.00 48.12 119 GLU A O 1
ATOM 945 N N . GLU A 1 120 ? 28.517 -13.892 -1.370 1.00 42.84 120 GLU A N 1
ATOM 946 C CA . GLU A 1 120 ? 28.222 -15.261 -0.957 1.00 42.84 120 GLU A CA 1
ATOM 947 C C . GLU A 1 120 ? 28.102 -15.313 0.572 1.00 42.84 120 GLU A C 1
ATOM 949 O O . GLU A 1 120 ? 29.078 -15.114 1.289 1.00 42.84 120 GLU A O 1
ATOM 954 N N . GLY A 1 121 ? 26.887 -15.559 1.071 1.00 46.09 121 GLY A N 1
ATOM 955 C CA . GLY A 1 121 ? 26.608 -15.662 2.505 1.00 46.09 121 GLY A CA 1
ATOM 956 C C . GLY A 1 121 ? 25.786 -14.520 3.108 1.00 46.09 121 GLY A C 1
ATOM 957 O O . GLY A 1 121 ? 25.550 -14.548 4.316 1.00 46.09 121 GLY A O 1
ATOM 958 N N . ALA A 1 122 ? 25.310 -13.548 2.319 1.00 49.88 122 ALA A N 1
ATOM 959 C CA . ALA A 1 122 ? 24.340 -12.575 2.824 1.00 49.88 122 ALA A CA 1
ATOM 960 C C . ALA A 1 122 ? 23.041 -13.295 3.258 1.00 49.88 122 ALA A C 1
ATOM 962 O O . ALA A 1 122 ? 22.477 -14.056 2.462 1.00 49.88 122 ALA A O 1
ATOM 963 N N . PRO A 1 123 ? 22.563 -13.102 4.503 1.00 48.75 123 PRO A N 1
ATOM 964 C CA . PRO A 1 123 ? 21.327 -13.721 4.959 1.00 48.75 123 PRO A CA 1
ATOM 965 C C . PRO A 1 123 ? 20.164 -13.224 4.097 1.00 48.75 123 PRO A C 1
ATOM 967 O O . PRO A 1 123 ? 19.944 -12.022 3.965 1.00 48.75 123 PRO A O 1
ATOM 970 N N . VAL A 1 124 ? 19.443 -14.163 3.484 1.00 52.56 124 VAL A N 1
ATOM 971 C CA . VAL A 1 124 ? 18.210 -13.879 2.750 1.00 52.56 124 VAL A CA 1
ATOM 972 C C . VAL A 1 124 ? 17.083 -13.837 3.767 1.00 52.56 124 VAL A C 1
ATOM 974 O O . VAL A 1 124 ? 16.696 -14.871 4.310 1.00 52.56 124 VAL A O 1
ATOM 977 N N . GLU A 1 125 ? 16.560 -12.648 4.040 1.00 52.62 125 GLU A N 1
ATOM 978 C CA . GLU A 1 125 ? 15.323 -12.521 4.801 1.00 52.62 125 GLU A CA 1
ATOM 979 C C . GLU A 1 125 ? 14.141 -12.764 3.860 1.00 52.62 125 GLU A C 1
ATOM 981 O O . GLU A 1 125 ? 13.950 -12.070 2.863 1.00 52.62 125 GLU A O 1
ATOM 986 N N . HIS A 1 126 ? 13.353 -13.790 4.174 1.00 48.56 126 HIS A N 1
ATOM 987 C CA . HIS A 1 126 ? 12.107 -14.107 3.472 1.00 48.56 126 HIS A CA 1
ATOM 988 C C . HIS A 1 126 ? 10.925 -13.246 3.941 1.00 48.56 126 HIS A C 1
ATOM 990 O O . HIS A 1 126 ? 9.808 -13.435 3.473 1.00 48.56 126 HIS A O 1
ATOM 996 N N . SER A 1 127 ? 11.162 -12.335 4.885 1.00 51.44 127 SER A N 1
ATOM 997 C CA . SER A 1 127 ? 10.137 -11.557 5.565 1.00 51.44 127 SER A CA 1
ATOM 998 C C . SER A 1 127 ? 10.605 -10.119 5.766 1.00 51.44 127 SER A C 1
ATOM 1000 O O . SER A 1 127 ? 11.767 -9.864 6.076 1.00 51.44 127 SER A O 1
ATOM 1002 N N . PHE A 1 128 ? 9.676 -9.178 5.606 1.00 51.91 128 PHE A N 1
ATOM 1003 C CA . PHE A 1 128 ? 9.919 -7.747 5.771 1.00 51.91 128 PHE A CA 1
ATOM 1004 C C . PHE A 1 128 ? 9.842 -7.271 7.228 1.00 51.91 128 PHE A C 1
ATOM 1006 O O . PHE A 1 128 ? 9.835 -6.062 7.470 1.00 51.91 128 PHE A O 1
ATOM 1013 N N . HIS A 1 129 ? 9.785 -8.173 8.209 1.00 54.94 129 HIS A N 1
ATOM 1014 C CA . HIS A 1 129 ? 9.569 -7.827 9.617 1.00 54.94 129 HIS A CA 1
ATOM 1015 C C . HIS A 1 129 ? 10.875 -7.393 10.304 1.00 54.94 129 HIS A C 1
ATOM 1017 O O . HIS A 1 129 ? 11.857 -8.129 10.316 1.00 54.94 129 HIS A O 1
ATOM 1023 N N . ASP A 1 130 ? 10.909 -6.177 10.856 1.00 53.03 130 ASP A N 1
ATOM 1024 C CA . ASP A 1 130 ? 12.015 -5.688 11.692 1.00 53.03 130 ASP A CA 1
ATOM 1025 C C . ASP A 1 130 ? 11.600 -5.654 13.169 1.00 53.03 130 ASP A C 1
ATOM 1027 O O . ASP A 1 130 ? 10.436 -5.374 13.468 1.00 53.03 130 ASP A O 1
ATOM 1031 N N . PRO A 1 131 ? 12.540 -5.858 14.110 1.00 48.38 131 PRO A N 1
ATOM 1032 C CA . PRO A 1 131 ? 12.289 -5.607 15.522 1.00 48.38 131 PRO A CA 1
ATOM 1033 C C . PRO A 1 131 ? 11.974 -4.122 15.781 1.00 48.38 131 PRO A C 1
ATOM 1035 O O . PRO A 1 131 ? 12.576 -3.210 15.206 1.00 48.38 131 PRO A O 1
ATOM 1038 N N . VAL A 1 132 ? 11.012 -3.882 16.671 1.00 53.12 132 VAL A N 1
ATOM 1039 C CA . VAL A 1 132 ? 10.421 -2.563 16.935 1.00 53.12 132 VAL A CA 1
ATOM 1040 C C . VAL A 1 132 ? 11.389 -1.634 17.682 1.00 53.12 132 VAL A C 1
ATOM 1042 O O . VAL A 1 132 ? 11.935 -2.028 18.715 1.00 53.12 132 VAL A O 1
ATOM 1045 N N . PRO A 1 133 ? 11.595 -0.378 17.233 1.00 53.19 133 PRO A N 1
ATOM 1046 C CA . PRO A 1 133 ? 12.318 0.611 18.025 1.00 53.19 133 PRO A CA 1
ATOM 1047 C C . PRO A 1 133 ? 11.465 1.065 19.228 1.00 53.19 133 PRO A C 1
ATOM 1049 O O . PRO A 1 133 ? 10.279 1.349 19.044 1.00 53.19 133 PRO A O 1
ATOM 1052 N N . PRO A 1 134 ? 12.034 1.194 20.440 1.00 46.97 134 PRO A N 1
ATOM 1053 C CA . PRO A 1 134 ? 11.292 1.641 21.622 1.00 46.97 134 PRO A CA 1
ATOM 1054 C C . PRO A 1 134 ? 10.731 3.067 21.444 1.00 46.97 134 PRO A C 1
ATOM 1056 O O . PRO A 1 134 ? 11.405 3.934 20.884 1.00 46.97 134 PRO A O 1
ATOM 1059 N N . ARG A 1 135 ? 9.491 3.312 21.902 1.00 56.97 135 ARG A N 1
ATOM 1060 C CA . ARG A 1 135 ? 8.780 4.611 21.840 1.00 56.97 135 ARG A CA 1
ATOM 1061 C C . ARG A 1 135 ? 7.931 4.857 23.102 1.00 56.97 135 ARG A C 1
ATOM 1063 O O . ARG A 1 135 ? 7.519 3.900 23.746 1.00 56.97 135 ARG A O 1
ATOM 1070 N N . ASP A 1 136 ? 7.639 6.131 23.399 1.00 53.12 136 ASP A N 1
ATOM 1071 C CA . ASP A 1 136 ? 6.982 6.599 24.644 1.00 53.12 136 ASP A CA 1
ATOM 1072 C C . ASP A 1 136 ? 5.447 6.417 24.707 1.00 53.12 136 ASP A C 1
ATOM 1074 O O . ASP A 1 136 ? 4.867 6.444 25.789 1.00 53.12 136 ASP A O 1
ATOM 1078 N N . LEU A 1 137 ? 4.770 6.239 23.568 1.00 55.84 137 LEU A N 1
ATOM 1079 C CA . LEU A 1 137 ? 3.334 5.930 23.482 1.00 55.84 137 LEU A CA 1
ATOM 1080 C C . LEU A 1 137 ? 3.158 4.585 22.772 1.00 55.84 137 LEU A C 1
ATOM 1082 O O . LEU A 1 137 ? 3.878 4.358 21.790 1.00 55.84 137 LEU A O 1
ATOM 1086 N N . PRO A 1 138 ? 2.195 3.731 23.183 1.00 65.44 138 PRO A N 1
ATOM 1087 C CA . PRO A 1 138 ? 1.873 2.535 22.425 1.00 65.44 138 PRO A CA 1
ATOM 1088 C C . PRO A 1 138 ? 1.405 2.997 21.039 1.00 65.44 138 PRO A C 1
ATOM 1090 O O . PRO A 1 138 ? 0.391 3.689 20.925 1.00 65.44 138 PRO A O 1
ATOM 1093 N N . PRO A 1 139 ? 2.138 2.672 19.967 1.00 71.38 139 PRO A N 1
ATOM 1094 C CA . PRO A 1 139 ? 1.897 3.240 18.640 1.00 71.38 139 PRO A CA 1
ATOM 1095 C C . PRO A 1 139 ? 0.563 2.786 18.022 1.00 71.38 139 PRO A C 1
ATOM 1097 O O . PRO A 1 139 ? 0.174 3.292 16.973 1.00 71.38 139 PRO A O 1
ATOM 1100 N N . ILE A 1 140 ? -0.140 1.861 18.681 1.00 86.50 140 ILE A N 1
ATOM 1101 C CA . ILE A 1 140 ? -1.422 1.306 18.260 1.00 86.50 140 ILE A CA 1
ATOM 1102 C C . ILE A 1 140 ? -2.641 2.133 18.699 1.00 86.50 140 ILE A C 1
ATOM 1104 O O . ILE A 1 140 ? -3.650 2.149 17.996 1.00 86.50 140 ILE A O 1
ATOM 1108 N N . GLU A 1 141 ? -2.547 2.887 19.799 1.00 86.12 141 GLU A N 1
ATOM 1109 C CA . GLU A 1 141 ? -3.676 3.633 20.388 1.00 86.12 141 GLU A CA 1
ATOM 1110 C C . GLU A 1 141 ? -4.396 4.575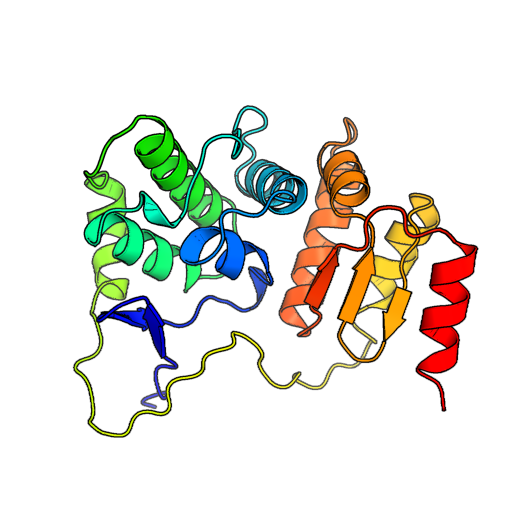 19.402 1.00 86.12 141 GLU A C 1
ATOM 1112 O O . GLU A 1 141 ? -5.628 4.547 19.327 1.00 86.12 141 GLU A O 1
ATOM 1117 N N . PRO A 1 142 ? -3.691 5.375 18.570 1.00 87.69 142 PRO A N 1
ATOM 1118 C CA . PRO A 1 142 ? -4.356 6.245 17.599 1.00 87.69 142 PRO A CA 1
ATOM 1119 C C . PRO A 1 142 ? -5.191 5.465 16.580 1.00 87.69 142 PRO A C 1
ATOM 1121 O O . PRO A 1 142 ? -6.249 5.935 16.158 1.00 87.69 142 PRO A O 1
ATOM 1124 N N . PHE A 1 143 ? -4.723 4.279 16.181 1.00 92.69 143 PHE A N 1
ATOM 1125 C CA . PHE A 1 143 ? -5.458 3.420 15.264 1.00 92.69 143 PHE A CA 1
ATOM 1126 C C . PHE A 1 143 ? -6.701 2.835 15.934 1.00 92.69 143 PHE A C 1
ATOM 1128 O O . PHE A 1 143 ? -7.777 2.910 15.343 1.00 92.69 143 PHE A O 1
ATOM 1135 N N . LEU A 1 144 ? -6.589 2.335 17.170 1.00 92.31 144 LEU A N 1
ATOM 1136 C CA . LEU A 1 144 ? -7.728 1.787 17.917 1.00 92.31 144 LEU A CA 1
ATOM 1137 C C . LEU A 1 144 ? -8.812 2.841 18.158 1.00 92.31 144 LEU A C 1
ATOM 1139 O O . LEU A 1 144 ? -9.985 2.584 17.891 1.00 92.31 144 LEU A O 1
ATOM 1143 N N . ALA A 1 145 ? -8.427 4.062 18.537 1.00 89.94 145 ALA A N 1
ATOM 1144 C CA . ALA A 1 145 ? -9.369 5.166 18.710 1.00 89.94 145 ALA A CA 1
ATOM 1145 C C . ALA A 1 145 ? -10.104 5.527 17.404 1.00 89.94 145 ALA A C 1
ATOM 1147 O O . ALA A 1 145 ? -11.288 5.874 17.411 1.00 89.94 145 ALA A O 1
ATOM 1148 N N . ILE A 1 146 ? -9.423 5.461 16.254 1.00 92.81 146 ILE A N 1
ATOM 1149 C CA . ILE A 1 146 ? -10.061 5.664 14.947 1.00 92.81 146 ILE A CA 1
ATOM 1150 C C . ILE A 1 146 ? -10.973 4.481 14.604 1.00 92.81 146 ILE A C 1
ATOM 1152 O O . ILE A 1 146 ? -12.100 4.708 14.162 1.00 92.81 146 ILE A O 1
ATOM 1156 N N . ALA A 1 147 ? -10.522 3.245 14.819 1.00 93.81 147 ALA A N 1
ATOM 1157 C CA . ALA A 1 147 ? -11.288 2.033 14.544 1.00 93.81 147 ALA A CA 1
ATOM 1158 C C . ALA A 1 147 ? -12.597 1.993 15.343 1.00 93.81 147 ALA A C 1
ATOM 1160 O O . ALA A 1 147 ? -13.660 1.781 14.759 1.00 93.81 147 ALA A O 1
ATOM 1161 N N . GLU A 1 148 ? -12.549 2.322 16.635 1.00 92.81 148 GLU A N 1
ATOM 1162 C CA . GLU A 1 148 ? -13.729 2.431 17.495 1.00 92.81 148 GLU A CA 1
ATOM 1163 C C . GLU A 1 148 ? -14.724 3.465 16.946 1.00 92.81 148 GLU A C 1
ATOM 1165 O O . GLU A 1 148 ? -15.910 3.178 16.758 1.00 92.81 148 GLU A O 1
ATOM 1170 N N . ARG A 1 149 ? -14.247 4.664 16.587 1.00 94.19 149 ARG A N 1
ATOM 1171 C CA . ARG A 1 149 ? -15.095 5.722 16.005 1.00 94.19 149 ARG A CA 1
ATOM 1172 C C . ARG A 1 149 ? -15.704 5.333 14.661 1.00 94.19 149 ARG A C 1
ATOM 1174 O O . ARG A 1 149 ? -16.764 5.846 14.303 1.00 94.19 149 ARG A O 1
ATOM 1181 N N . LEU A 1 150 ? -15.024 4.477 13.905 1.00 94.56 150 LEU A N 1
ATOM 1182 C CA . LEU A 1 150 ? -15.493 3.942 12.630 1.00 94.56 150 LEU A CA 1
ATOM 1183 C C . LEU A 1 150 ? -16.339 2.671 12.787 1.00 94.56 150 LEU A C 1
ATOM 1185 O O . LEU A 1 150 ? -16.870 2.196 11.785 1.00 94.56 150 LEU A O 1
ATOM 1189 N N . GLN A 1 151 ? -16.511 2.169 14.018 1.00 94.12 151 GLN A N 1
ATOM 1190 C CA . GLN A 1 151 ? -17.197 0.908 14.323 1.00 94.12 151 GLN A CA 1
ATOM 1191 C C . GLN A 1 151 ? -16.595 -0.263 13.529 1.00 94.12 151 GLN A C 1
ATOM 1193 O O . GLN A 1 151 ? -17.302 -1.080 12.931 1.00 94.12 151 GLN A O 1
ATOM 1198 N N . MET A 1 152 ? -15.264 -0.283 13.463 1.00 94.50 152 MET A N 1
ATOM 1199 C CA . MET A 1 152 ? -14.482 -1.313 12.798 1.00 94.50 152 MET A CA 1
ATOM 1200 C C . MET A 1 152 ? -14.005 -2.330 13.841 1.00 94.50 152 MET A C 1
ATOM 1202 O O . MET A 1 152 ? -13.248 -1.943 14.733 1.00 94.50 152 MET A O 1
ATOM 1206 N N . PRO A 1 153 ? -14.419 -3.607 13.741 1.00 94.00 153 PRO A N 1
ATOM 1207 C CA . PRO A 1 153 ? -13.851 -4.682 14.543 1.00 94.00 153 PRO A CA 1
ATOM 1208 C C . PRO A 1 153 ? -12.354 -4.791 14.278 1.00 94.00 153 PRO A C 1
ATOM 1210 O O . PRO A 1 153 ? -11.927 -4.843 13.121 1.00 94.00 153 PRO A O 1
ATOM 1213 N N . VAL A 1 154 ? -11.574 -4.802 15.352 1.00 93.88 154 VAL A N 1
ATOM 1214 C CA . VAL A 1 154 ? -10.121 -4.933 15.315 1.00 93.88 154 VAL A CA 1
ATOM 1215 C C . VAL A 1 154 ? -9.713 -5.846 16.456 1.00 93.88 154 VAL A C 1
ATOM 1217 O O . VAL A 1 154 ? -10.036 -5.551 17.606 1.00 93.88 154 VAL A O 1
ATOM 1220 N N . ALA A 1 155 ? -9.001 -6.920 16.134 1.00 93.25 155 ALA A N 1
ATOM 1221 C CA . ALA A 1 155 ? -8.319 -7.743 17.120 1.00 93.25 155 ALA A CA 1
ATOM 1222 C C . ALA A 1 155 ? -6.825 -7.423 17.104 1.00 93.25 155 ALA A C 1
ATOM 1224 O O . ALA A 1 155 ? -6.255 -7.122 16.052 1.00 93.25 155 ALA A O 1
ATOM 1225 N N . VAL A 1 156 ? -6.186 -7.484 18.266 1.00 90.50 156 VAL A N 1
ATOM 1226 C CA . VAL A 1 156 ? -4.755 -7.210 18.402 1.00 90.50 156 VAL A CA 1
ATOM 1227 C C . VAL A 1 156 ? -4.127 -8.335 19.196 1.00 90.50 156 VAL A C 1
ATOM 1229 O O . VAL A 1 156 ? -4.534 -8.585 20.324 1.00 90.50 156 VAL A O 1
ATOM 1232 N N . HIS A 1 157 ? -3.105 -8.969 18.631 1.00 85.88 157 HIS A N 1
ATOM 1233 C CA . HIS A 1 157 ? -2.301 -9.957 19.340 1.00 85.88 157 HIS A CA 1
ATOM 1234 C C . HIS A 1 157 ? -0.822 -9.773 18.973 1.00 85.88 157 HIS A C 1
ATOM 1236 O O . HIS A 1 157 ? -0.404 -9.873 17.815 1.00 85.88 157 HIS A O 1
ATOM 1242 N N . GLY A 1 158 ? -0.001 -9.435 19.969 1.00 85.19 158 GLY A N 1
ATOM 1243 C CA . GLY A 1 158 ? 1.387 -9.031 19.739 1.00 85.19 158 GLY A CA 1
ATOM 1244 C C . GLY A 1 158 ? 1.483 -7.809 18.814 1.00 85.19 158 GLY A C 1
ATOM 1245 O O . GLY A 1 158 ? 1.018 -6.729 19.159 1.00 85.19 158 GLY A O 1
ATOM 1246 N N . HIS A 1 159 ? 2.098 -7.986 17.640 1.00 86.00 159 HIS A N 1
ATOM 1247 C CA . HIS A 1 159 ? 2.236 -6.944 16.607 1.00 86.00 159 HIS A CA 1
ATOM 1248 C C . HIS A 1 159 ? 1.323 -7.180 15.399 1.00 86.00 159 HIS A C 1
ATOM 1250 O O . HIS A 1 159 ? 1.469 -6.524 14.371 1.00 86.00 159 HIS A O 1
ATOM 1256 N N . VAL A 1 160 ? 0.386 -8.120 15.497 1.00 88.56 160 VAL A N 1
ATOM 1257 C CA . VAL A 1 160 ? -0.591 -8.379 14.444 1.00 88.56 160 VAL A CA 1
ATOM 1258 C C . VAL A 1 160 ? -1.891 -7.675 14.802 1.00 88.56 160 VAL A C 1
ATOM 1260 O O . VAL A 1 160 ? -2.383 -7.762 15.928 1.00 88.56 160 VAL A O 1
ATOM 1263 N N . VAL A 1 161 ? -2.419 -6.945 13.827 1.00 92.44 161 VAL A N 1
ATOM 1264 C CA . VAL A 1 161 ? -3.716 -6.283 13.880 1.00 92.44 161 VAL A CA 1
ATOM 1265 C C . VAL A 1 161 ? -4.605 -6.972 12.859 1.00 92.44 161 VAL A C 1
ATOM 1267 O O . VAL A 1 161 ? -4.401 -6.831 11.651 1.00 92.44 161 VAL A O 1
ATOM 1270 N N . GLU A 1 162 ? -5.588 -7.717 13.341 1.00 93.81 162 GLU A N 1
ATOM 1271 C CA . GLU A 1 162 ? -6.557 -8.392 12.491 1.00 93.81 162 GLU A CA 1
ATOM 1272 C C . GLU A 1 162 ? -7.799 -7.529 12.301 1.00 93.81 162 GLU A C 1
ATOM 1274 O O . GLU A 1 162 ? -8.368 -7.003 13.261 1.00 93.81 162 GLU A O 1
ATOM 1279 N N . LEU A 1 163 ? -8.229 -7.383 11.049 1.00 94.12 163 LEU A N 1
ATOM 1280 C CA . LEU A 1 163 ? -9.454 -6.676 10.690 1.00 94.12 163 LEU A CA 1
ATOM 1281 C C . LEU A 1 163 ? -9.896 -7.029 9.270 1.00 94.12 163 LEU A C 1
ATOM 1283 O O . LEU A 1 163 ? -9.124 -7.572 8.486 1.00 94.12 163 LEU A O 1
ATOM 1287 N N . SER A 1 164 ? -11.110 -6.639 8.879 1.00 93.88 164 SER A N 1
ATOM 1288 C CA . SER A 1 164 ? -11.517 -6.785 7.480 1.00 93.88 164 SER A CA 1
ATOM 1289 C C . SER A 1 164 ? -10.876 -5.716 6.590 1.00 93.88 164 SER A C 1
ATOM 1291 O O . SER A 1 164 ? -11.230 -4.535 6.662 1.00 93.88 164 SER A O 1
ATOM 1293 N N . PHE A 1 165 ? -10.036 -6.133 5.644 1.00 93.31 165 PHE A N 1
ATOM 1294 C CA . PHE A 1 165 ? -9.443 -5.257 4.627 1.00 93.31 165 PHE A CA 1
ATOM 1295 C C . PHE A 1 165 ? -10.498 -4.605 3.748 1.00 93.31 165 PHE A C 1
ATOM 1297 O O . PHE A 1 165 ? -10.356 -3.454 3.342 1.00 93.31 165 PHE A O 1
ATOM 1304 N N . ARG A 1 166 ? -11.612 -5.297 3.499 1.00 92.25 166 ARG A N 1
ATOM 1305 C CA . ARG A 1 166 ? -12.742 -4.719 2.769 1.00 92.25 166 ARG A CA 1
ATOM 1306 C C . ARG A 1 166 ? -13.370 -3.557 3.534 1.00 92.25 166 ARG A C 1
ATOM 1308 O O . ARG A 1 166 ? -13.706 -2.543 2.927 1.00 92.25 166 ARG A O 1
ATOM 1315 N N . GLN A 1 167 ? -13.555 -3.695 4.845 1.00 94.00 167 GLN A N 1
ATOM 1316 C CA . GLN A 1 167 ? -14.079 -2.609 5.671 1.00 94.00 167 GLN A CA 1
ATOM 1317 C C . GLN A 1 167 ? -13.068 -1.463 5.776 1.00 94.00 167 GLN A C 1
ATOM 1319 O O . GLN A 1 167 ? -13.442 -0.308 5.564 1.00 94.00 167 GLN A O 1
ATOM 1324 N N . LEU A 1 168 ? -11.790 -1.782 5.998 1.00 95.19 168 LEU A N 1
ATOM 1325 C CA . LEU A 1 168 ? -10.704 -0.805 6.026 1.00 95.19 168 LEU A CA 1
ATOM 1326 C C . LEU A 1 168 ? -10.654 0.019 4.734 1.00 95.19 168 LEU A C 1
ATOM 1328 O O . LEU A 1 168 ? -10.672 1.249 4.780 1.00 95.19 168 LEU A O 1
ATOM 1332 N N . ALA A 1 169 ? -10.674 -0.654 3.582 1.00 95.00 169 ALA A N 1
ATOM 1333 C CA . ALA A 1 169 ? -10.675 -0.032 2.264 1.00 95.00 169 ALA A CA 1
ATOM 1334 C C . ALA A 1 169 ? -11.862 0.919 2.078 1.00 95.00 169 ALA A C 1
ATOM 1336 O O . ALA A 1 169 ? -11.690 2.033 1.593 1.00 95.00 169 ALA A O 1
ATOM 1337 N N . ARG A 1 170 ? -13.065 0.544 2.537 1.00 94.88 170 ARG A N 1
ATOM 1338 C CA . ARG A 1 170 ? -14.247 1.427 2.479 1.00 94.88 170 ARG A CA 1
ATOM 1339 C C . ARG A 1 170 ? -14.063 2.702 3.298 1.00 94.88 170 ARG A C 1
ATOM 1341 O O . ARG A 1 170 ? -14.527 3.760 2.876 1.00 94.88 170 ARG A O 1
ATOM 1348 N N . HIS A 1 171 ? -13.401 2.628 4.451 1.00 96.06 171 HIS A N 1
ATOM 1349 C CA . HIS A 1 171 ? -13.099 3.813 5.256 1.00 96.06 171 HIS A CA 1
ATOM 1350 C C . HIS A 1 171 ? -11.980 4.660 4.642 1.00 96.06 171 HIS A C 1
ATOM 1352 O O . HIS A 1 171 ? -12.090 5.890 4.623 1.00 96.06 171 HIS A O 1
ATOM 1358 N N . LEU A 1 172 ? -10.960 4.020 4.068 1.00 95.50 172 LEU A N 1
ATOM 1359 C CA . LEU A 1 172 ? -9.941 4.682 3.254 1.00 95.50 172 LEU A CA 1
ATOM 1360 C C . LEU A 1 172 ? -10.544 5.322 1.998 1.00 95.50 172 LEU A C 1
ATOM 1362 O O . LEU A 1 172 ? -10.028 6.330 1.541 1.00 95.50 172 LEU A O 1
ATOM 1366 N N . ASP A 1 173 ? -11.677 4.835 1.501 1.00 94.00 173 ASP A N 1
ATOM 1367 C CA . ASP A 1 173 ? -12.416 5.425 0.385 1.00 94.00 173 ASP A CA 1
ATOM 1368 C C . ASP A 1 173 ? -13.562 6.361 0.805 1.00 94.00 173 ASP A C 1
ATOM 1370 O O . ASP A 1 173 ? -14.375 6.781 -0.022 1.00 94.00 173 ASP A O 1
ATOM 1374 N N . SER A 1 174 ? -13.611 6.752 2.083 1.00 93.75 174 SER A N 1
ATOM 1375 C CA . SER A 1 174 ? -14.641 7.645 2.617 1.00 93.75 174 SER A CA 1
ATOM 1376 C C . SER A 1 174 ? -14.748 8.955 1.822 1.00 93.75 174 SER A C 1
ATOM 1378 O O . SER A 1 174 ? -13.726 9.571 1.499 1.00 93.75 174 SER A O 1
ATOM 1380 N N . PRO A 1 175 ? -15.963 9.486 1.582 1.00 92.12 175 PRO A N 1
ATOM 1381 C CA . PRO A 1 175 ? -16.130 10.790 0.941 1.00 92.12 175 PRO A CA 1
ATOM 1382 C C . PRO A 1 175 ? -15.549 11.936 1.782 1.00 92.12 175 PRO A C 1
ATOM 1384 O O . PRO A 1 175 ? -15.258 13.000 1.242 1.00 92.12 175 PRO A O 1
ATOM 1387 N N . ARG A 1 176 ? -15.336 11.731 3.091 1.00 93.06 176 ARG A N 1
ATOM 1388 C CA . ARG A 1 176 ? -14.786 12.734 4.014 1.00 93.06 176 ARG A CA 1
ATOM 1389 C C . ARG A 1 176 ? -13.251 12.690 4.007 1.00 93.06 176 ARG A C 1
ATOM 1391 O O . ARG A 1 176 ? -12.692 11.733 4.546 1.00 93.06 176 ARG A O 1
ATOM 1398 N N . PRO A 1 177 ? -12.550 13.713 3.478 1.00 91.25 177 PRO A N 1
ATOM 1399 C CA . PRO A 1 177 ? -11.088 13.704 3.388 1.00 91.25 177 PRO A CA 1
ATOM 1400 C C . PRO A 1 177 ? -10.387 13.535 4.733 1.00 91.25 177 PRO A C 1
ATOM 1402 O O . PRO A 1 177 ? -9.388 12.832 4.811 1.00 91.25 177 PRO A O 1
ATOM 1405 N N . GLN A 1 178 ? -10.942 14.110 5.802 1.00 91.06 178 GLN A N 1
ATOM 1406 C CA . GLN A 1 178 ? -10.373 14.011 7.145 1.00 91.06 178 GLN A CA 1
ATOM 1407 C C . GLN A 1 178 ? -10.342 12.564 7.648 1.00 91.06 178 GLN A C 1
ATOM 1409 O O . GLN A 1 178 ? -9.374 12.163 8.281 1.00 91.06 178 GLN A O 1
ATOM 1414 N N . VAL A 1 179 ? -11.370 11.763 7.338 1.00 92.19 179 VAL A N 1
ATOM 1415 C CA . VAL A 1 179 ? -11.398 10.338 7.709 1.00 92.19 179 VAL A CA 1
ATOM 1416 C C . VAL A 1 179 ? -10.277 9.594 6.995 1.00 92.19 179 VAL A C 1
ATOM 1418 O O . VAL A 1 179 ? -9.531 8.866 7.641 1.00 92.19 179 VAL A O 1
ATOM 1421 N N . ARG A 1 180 ? -10.125 9.828 5.685 1.00 93.25 180 ARG A N 1
ATOM 1422 C CA . ARG A 1 180 ? -9.088 9.177 4.877 1.00 93.25 180 ARG A CA 1
ATOM 1423 C C . ARG A 1 180 ? -7.692 9.522 5.378 1.00 93.25 180 ARG A C 1
ATOM 1425 O O . ARG A 1 180 ? -6.912 8.621 5.642 1.00 93.25 180 ARG A O 1
ATOM 1432 N N . VAL A 1 181 ? -7.401 10.813 5.555 1.00 90.19 181 VAL A N 1
ATOM 1433 C CA . VAL A 1 181 ? -6.082 11.294 5.998 1.00 90.19 181 VAL A CA 1
ATOM 1434 C C . VAL A 1 181 ? -5.744 10.771 7.392 1.00 90.19 181 VAL A C 1
ATOM 1436 O O . VAL A 1 181 ? -4.650 10.255 7.595 1.00 90.19 181 VAL A O 1
ATOM 1439 N N . ASN A 1 182 ? -6.680 10.849 8.342 1.00 90.94 182 ASN A N 1
ATOM 1440 C CA . ASN A 1 182 ? -6.431 10.379 9.705 1.00 90.94 182 ASN A CA 1
ATOM 1441 C C . ASN A 1 182 ? -6.173 8.870 9.740 1.00 90.94 182 ASN A C 1
ATOM 1443 O O . ASN A 1 182 ? -5.223 8.429 10.381 1.00 90.94 182 ASN A O 1
ATOM 1447 N N . LEU A 1 183 ? -6.989 8.089 9.027 1.00 94.69 183 LEU A N 1
ATOM 1448 C CA . LEU A 1 183 ? -6.832 6.641 8.957 1.00 94.69 183 LEU A CA 1
ATOM 1449 C C . LEU A 1 183 ? -5.535 6.245 8.236 1.00 94.69 183 LEU A C 1
ATOM 1451 O O . LEU A 1 183 ? -4.793 5.410 8.742 1.00 94.69 183 LEU A O 1
ATOM 1455 N N . GLN A 1 184 ? -5.218 6.888 7.109 1.00 94.25 184 GLN A N 1
ATOM 1456 C CA . GLN A 1 184 ? -3.973 6.680 6.365 1.00 94.25 184 GLN A CA 1
ATOM 1457 C C . GLN A 1 184 ? -2.746 6.941 7.249 1.00 94.25 184 GLN A C 1
ATOM 1459 O O . GLN A 1 184 ? -1.830 6.125 7.293 1.00 94.25 184 GLN A O 1
ATOM 1464 N N . ASN A 1 185 ? -2.738 8.051 7.990 1.00 91.19 185 ASN A N 1
ATOM 1465 C CA . ASN A 1 185 ? -1.635 8.395 8.885 1.00 91.19 185 ASN A CA 1
ATOM 1466 C C . ASN A 1 185 ? -1.502 7.403 10.047 1.00 91.19 185 ASN A C 1
ATOM 1468 O O . ASN A 1 185 ? -0.385 7.048 10.415 1.00 91.19 185 ASN A O 1
ATOM 1472 N N . ALA A 1 186 ? -2.619 6.928 10.604 1.00 92.06 186 ALA A N 1
ATOM 1473 C CA . ALA A 1 186 ? -2.598 5.918 11.657 1.00 92.06 186 ALA A CA 1
ATOM 1474 C C . ALA A 1 186 ? -2.028 4.582 11.156 1.00 92.06 186 ALA A C 1
ATOM 1476 O O . ALA A 1 186 ? -1.193 3.989 11.829 1.00 92.06 186 ALA A O 1
ATOM 1477 N N . ILE A 1 187 ? -2.401 4.150 9.949 1.00 93.56 187 ILE A N 1
ATOM 1478 C CA . ILE A 1 187 ? -1.851 2.948 9.302 1.00 93.56 187 ILE A CA 1
ATOM 1479 C C . ILE A 1 187 ? -0.346 3.089 9.056 1.00 93.56 187 ILE A C 1
ATOM 1481 O O . ILE A 1 187 ? 0.423 2.189 9.382 1.00 93.56 187 ILE A O 1
ATOM 1485 N N . LEU A 1 188 ? 0.095 4.231 8.519 1.00 91.31 188 LEU A N 1
ATOM 1486 C CA . LEU A 1 188 ? 1.521 4.498 8.319 1.00 91.31 188 LEU A CA 1
ATOM 1487 C C . LEU A 1 188 ? 2.291 4.435 9.639 1.00 91.31 188 LEU A C 1
ATOM 1489 O O . LEU A 1 188 ? 3.389 3.883 9.688 1.00 91.31 188 LEU A O 1
ATOM 1493 N N . TRP A 1 189 ? 1.712 4.967 10.716 1.00 87.88 189 TRP A N 1
ATOM 1494 C CA . TRP A 1 189 ? 2.316 4.894 12.039 1.00 87.88 189 TRP A CA 1
ATOM 1495 C C . TRP A 1 189 ? 2.387 3.446 12.545 1.00 87.88 189 TRP A C 1
ATOM 1497 O O . TRP A 1 189 ? 3.458 3.026 12.981 1.00 87.88 189 TRP A O 1
ATOM 1507 N N . LEU A 1 190 ? 1.315 2.657 12.412 1.00 90.31 190 LEU A N 1
ATOM 1508 C CA . LEU A 1 190 ? 1.321 1.229 12.751 1.00 90.31 190 LEU A CA 1
ATOM 1509 C C . LEU A 1 190 ? 2.452 0.482 12.042 1.00 90.31 190 LEU A C 1
ATOM 1511 O O . LEU A 1 190 ? 3.285 -0.147 12.693 1.00 90.31 190 LEU A O 1
ATOM 1515 N N . HIS A 1 191 ? 2.530 0.611 10.720 1.00 89.94 191 HIS A N 1
ATOM 1516 C CA . HIS A 1 191 ? 3.571 -0.025 9.920 1.00 89.94 191 HIS A CA 1
ATOM 1517 C C . HIS A 1 191 ? 4.981 0.413 10.347 1.00 89.94 191 HIS A C 1
ATOM 1519 O O . HIS A 1 191 ? 5.880 -0.408 10.525 1.00 89.94 191 HIS A O 1
ATOM 1525 N N . GLN A 1 192 ? 5.190 1.711 10.591 1.00 85.88 192 GLN A N 1
ATOM 1526 C CA . GLN A 1 192 ? 6.472 2.225 11.086 1.00 85.88 192 GLN A CA 1
ATOM 1527 C C . GLN A 1 192 ? 6.830 1.717 12.486 1.00 85.88 192 GLN A C 1
ATOM 1529 O O . GLN A 1 192 ? 8.010 1.676 12.844 1.00 85.88 192 GLN A O 1
ATOM 1534 N N . ALA A 1 193 ? 5.827 1.367 13.281 1.00 83.62 193 ALA A N 1
ATOM 1535 C CA . ALA A 1 193 ? 5.983 0.744 14.581 1.00 83.62 193 ALA A CA 1
ATOM 1536 C C . ALA A 1 193 ? 6.137 -0.782 14.515 1.00 83.62 193 ALA A C 1
ATOM 1538 O O . ALA A 1 193 ? 6.258 -1.403 15.563 1.00 83.62 193 ALA A O 1
ATOM 1539 N N . GLY A 1 194 ? 6.158 -1.377 13.320 1.00 83.81 194 GLY A N 1
ATOM 1540 C CA . GLY A 1 194 ? 6.312 -2.820 13.136 1.00 83.81 194 GLY A CA 1
ATOM 1541 C C . GLY A 1 194 ? 5.022 -3.613 13.329 1.00 83.81 194 GLY A C 1
ATOM 1542 O O . GLY A 1 194 ? 5.091 -4.825 13.478 1.00 83.81 194 GLY A O 1
ATOM 1543 N N . TYR A 1 195 ? 3.858 -2.957 13.332 1.00 87.44 195 TYR A N 1
ATOM 1544 C CA . TYR A 1 195 ? 2.582 -3.666 13.311 1.00 87.44 195 TYR A CA 1
ATOM 1545 C C . TYR A 1 195 ? 2.253 -4.148 11.901 1.00 87.44 195 TYR A C 1
ATOM 1547 O O . TYR A 1 195 ? 2.483 -3.450 10.908 1.00 87.44 195 TYR A O 1
ATOM 1555 N N . HIS A 1 196 ? 1.650 -5.326 11.835 1.00 86.19 196 HIS A N 1
ATOM 1556 C CA . HIS A 1 196 ? 1.230 -5.979 10.609 1.00 86.19 196 HIS A CA 1
ATOM 1557 C C . HIS A 1 196 ? -0.288 -6.024 10.558 1.00 86.19 196 HIS A C 1
ATOM 1559 O O . HIS A 1 196 ? -0.929 -6.539 11.471 1.00 86.19 196 HIS A O 1
ATOM 1565 N N . LEU A 1 197 ? -0.862 -5.487 9.483 1.00 90.94 197 LEU A N 1
ATOM 1566 C CA . LEU A 1 197 ? -2.283 -5.656 9.221 1.00 90.94 197 LEU A CA 1
ATOM 1567 C C . LEU A 1 197 ? -2.498 -7.010 8.552 1.00 90.94 197 LEU A C 1
ATOM 1569 O O . LEU A 1 197 ? -1.875 -7.295 7.526 1.00 90.94 197 LEU A O 1
ATOM 1573 N N . HIS A 1 198 ? -3.397 -7.806 9.116 1.00 90.38 198 HIS A N 1
ATOM 1574 C CA . HIS A 1 198 ? -3.798 -9.098 8.584 1.00 90.38 198 HIS A CA 1
ATOM 1575 C C . HIS A 1 198 ? -5.296 -9.086 8.279 1.00 90.38 198 HIS A C 1
ATOM 1577 O O . HIS A 1 198 ? -6.095 -8.561 9.061 1.00 90.38 198 HIS A O 1
ATOM 1583 N N . ASP A 1 199 ? -5.676 -9.630 7.122 1.00 91.25 199 ASP A N 1
ATOM 1584 C CA . ASP A 1 199 ? -7.085 -9.680 6.749 1.00 91.25 199 ASP A CA 1
ATOM 1585 C C . ASP A 1 199 ? -7.791 -10.792 7.521 1.00 91.25 199 ASP A C 1
ATOM 1587 O O . ASP A 1 199 ? -7.416 -11.962 7.448 1.00 91.25 199 ASP A O 1
ATOM 1591 N N . HIS A 1 200 ? -8.859 -10.416 8.212 1.00 90.75 200 HIS A N 1
ATOM 1592 C CA . HIS A 1 200 ? -9.804 -11.330 8.832 1.00 90.75 200 HIS A CA 1
ATOM 1593 C C . HIS A 1 200 ? -11.197 -11.036 8.256 1.00 90.75 200 HIS A C 1
ATOM 1595 O O . HIS A 1 200 ? -11.956 -10.211 8.788 1.00 90.75 200 HIS A O 1
ATOM 1601 N N . PRO A 1 201 ? -11.559 -11.677 7.127 1.00 87.25 201 PRO A N 1
ATOM 1602 C CA . PRO A 1 201 ? -12.859 -11.488 6.505 1.00 87.25 201 PRO A CA 1
ATOM 1603 C C . PRO A 1 201 ? -13.989 -11.883 7.453 1.00 87.25 201 PRO A C 1
ATOM 1605 O O . PRO A 1 201 ? -14.072 -13.024 7.890 1.00 87.25 201 PRO A O 1
ATOM 1608 N N . GLY A 1 202 ? -14.904 -10.952 7.716 1.00 85.69 202 GLY A N 1
ATOM 1609 C CA . GLY A 1 202 ? -16.078 -11.226 8.545 1.00 85.69 202 GLY A CA 1
ATOM 1610 C C . GLY A 1 202 ? -15.852 -11.114 10.051 1.00 85.69 202 GLY A C 1
ATOM 1611 O O . GLY A 1 202 ? -16.808 -11.374 10.775 1.00 85.69 202 GLY A O 1
ATOM 1612 N N . LEU A 1 203 ? -14.668 -10.669 10.499 1.00 90.75 203 LEU A N 1
ATOM 1613 C CA . LEU A 1 203 ? -14.381 -10.430 11.914 1.00 90.75 203 LEU A CA 1
ATOM 1614 C C . LEU A 1 203 ? -15.494 -9.601 12.566 1.00 90.75 203 LEU A C 1
ATOM 1616 O O . LEU A 1 203 ? -15.783 -8.476 12.144 1.00 90.75 203 LEU A O 1
ATOM 1620 N N . SER A 1 204 ? -16.109 -10.156 13.603 1.00 90.25 204 SER A N 1
ATOM 1621 C CA . SER A 1 204 ? -17.115 -9.480 14.415 1.00 90.25 204 SER A CA 1
ATOM 1622 C C . SER A 1 204 ? -16.499 -8.807 15.646 1.00 90.25 204 SER A C 1
ATOM 1624 O O . SER A 1 204 ? -15.395 -9.123 16.078 1.00 90.25 204 SER A O 1
ATOM 1626 N N . HIS A 1 205 ? -17.237 -7.881 16.268 1.00 86.38 205 HIS A N 1
ATOM 1627 C CA . HIS A 1 205 ? -16.810 -7.256 17.528 1.00 86.38 205 HIS A CA 1
ATOM 1628 C C . HIS A 1 205 ? -16.709 -8.253 18.696 1.00 86.38 205 HIS A C 1
ATOM 1630 O O . HIS A 1 205 ? -16.012 -7.963 19.662 1.00 86.38 205 HIS A O 1
ATOM 1636 N N . GLY A 1 206 ? -17.442 -9.374 18.643 1.00 84.25 206 GLY A N 1
ATOM 1637 C CA . GLY A 1 206 ? -17.351 -10.435 19.649 1.00 84.25 206 GLY A CA 1
ATOM 1638 C C . GLY A 1 206 ? -16.034 -11.189 19.512 1.00 84.25 206 GLY A C 1
ATOM 1639 O O . GLY A 1 206 ? -15.223 -11.156 20.426 1.00 84.25 206 GLY A O 1
ATOM 1640 N N . GLU A 1 207 ? -15.778 -11.732 18.320 1.00 84.62 207 GLU A N 1
ATOM 1641 C CA . GLU A 1 207 ? -14.532 -12.450 18.004 1.00 84.62 207 GLU A CA 1
ATOM 1642 C C . GLU A 1 207 ? -13.290 -11.579 18.223 1.00 84.62 207 GLU A C 1
ATOM 1644 O O . GLU A 1 207 ? -12.281 -12.053 18.731 1.00 84.62 207 GLU A O 1
ATOM 1649 N N . ALA A 1 208 ? -13.366 -10.285 17.895 1.00 86.38 208 ALA A N 1
ATOM 1650 C CA . ALA A 1 208 ? -12.258 -9.363 18.110 1.00 86.38 208 ALA A CA 1
ATOM 1651 C C . ALA A 1 208 ? -11.870 -9.204 19.591 1.00 86.38 208 ALA A C 1
ATOM 1653 O O . ALA A 1 208 ? -10.692 -9.016 19.890 1.00 86.38 208 ALA A O 1
ATOM 1654 N N . ARG A 1 209 ? -12.847 -9.278 20.508 1.00 83.38 209 ARG A N 1
ATOM 1655 C CA . ARG A 1 209 ? -12.586 -9.253 21.956 1.00 83.38 209 ARG A CA 1
ATOM 1656 C C . ARG A 1 209 ? -11.954 -10.559 22.411 1.00 83.38 209 ARG A C 1
ATOM 1658 O O . ARG A 1 209 ? -10.929 -10.511 23.074 1.00 83.38 209 ARG A O 1
ATOM 1665 N N . ASP A 1 210 ? -12.511 -11.686 21.974 1.00 84.62 210 ASP A N 1
ATOM 1666 C CA . ASP A 1 210 ? -12.016 -13.014 22.349 1.00 84.62 210 ASP A CA 1
ATOM 1667 C C . ASP A 1 210 ? -10.542 -13.201 21.927 1.00 84.62 210 ASP A C 1
ATOM 1669 O O . ASP A 1 210 ? -9.710 -13.612 22.730 1.00 84.62 210 ASP A O 1
ATOM 1673 N N . ILE A 1 211 ? -10.185 -12.798 20.699 1.00 80.69 211 ILE A N 1
ATOM 1674 C CA . ILE A 1 211 ? -8.802 -12.862 20.189 1.00 80.69 211 ILE A CA 1
ATOM 1675 C C . ILE A 1 211 ? -7.864 -11.914 20.955 1.00 80.69 211 ILE A C 1
ATOM 1677 O O . ILE A 1 211 ? -6.706 -12.251 21.201 1.00 80.69 211 ILE A O 1
ATOM 1681 N N . GLY A 1 212 ? -8.341 -10.716 21.307 1.00 72.25 212 GLY A N 1
ATOM 1682 C CA . GLY A 1 212 ? -7.552 -9.744 22.067 1.00 72.25 212 GLY A CA 1
ATOM 1683 C C . GLY A 1 212 ? -7.258 -10.203 23.498 1.00 72.25 212 GLY A C 1
ATOM 1684 O O . GLY A 1 212 ? -6.160 -9.967 24.001 1.00 72.25 212 GLY A O 1
ATOM 1685 N N . ASP A 1 213 ? -8.213 -10.890 24.127 1.00 62.69 213 ASP A N 1
ATOM 1686 C CA . ASP A 1 213 ? -8.107 -11.374 25.505 1.00 62.69 213 ASP A CA 1
ATOM 1687 C C . ASP A 1 213 ? -7.224 -12.637 25.617 1.00 62.69 213 ASP A C 1
ATOM 1689 O O . ASP A 1 213 ? -6.463 -12.765 26.579 1.00 62.69 213 ASP A O 1
ATOM 1693 N N . ASP A 1 214 ? -7.224 -13.522 24.610 1.00 57.41 214 ASP A N 1
ATOM 1694 C CA . ASP A 1 214 ? -6.347 -14.710 24.557 1.00 57.41 214 ASP A CA 1
ATOM 1695 C C . ASP A 1 214 ? -4.845 -14.357 24.439 1.00 57.41 214 ASP A C 1
ATOM 1697 O O . ASP A 1 214 ? -3.977 -15.162 24.784 1.00 57.41 214 ASP A O 1
ATOM 1701 N N . GLY A 1 215 ? -4.515 -13.143 23.984 1.00 47.16 215 GLY A N 1
ATOM 1702 C CA . GLY A 1 215 ? -3.143 -12.629 23.901 1.00 47.16 215 GLY A CA 1
ATOM 1703 C C . GLY A 1 215 ? -2.585 -12.040 25.205 1.00 47.16 215 GLY A C 1
ATOM 1704 O O . GLY A 1 215 ? -1.423 -11.629 25.222 1.00 47.16 215 GLY A O 1
ATOM 1705 N N . ALA A 1 216 ? -3.387 -11.967 26.274 1.00 40.62 216 ALA A N 1
ATOM 1706 C CA . ALA A 1 216 ? -3.037 -11.323 27.545 1.00 40.62 216 ALA A CA 1
ATOM 1707 C C . ALA A 1 216 ? -2.580 -12.295 28.659 1.00 40.62 216 ALA A C 1
ATOM 1709 O O . ALA A 1 216 ? -2.503 -11.886 29.822 1.00 40.62 216 ALA A O 1
ATOM 1710 N N . VAL A 1 217 ? -2.288 -13.561 28.323 1.00 33.53 217 VAL A N 1
ATOM 1711 C CA . VAL A 1 217 ? -1.867 -14.622 29.266 1.00 33.53 217 VAL A CA 1
ATOM 1712 C C . VAL A 1 217 ? -0.349 -14.720 29.403 1.00 33.53 217 VAL A C 1
ATOM 1714 O O . VAL A 1 217 ? 0.343 -14.791 28.362 1.00 33.53 217 VAL A O 1
#

Sequence (217 aa):
MTGKLHLIRIGDHYYPRPDRGWGSCAEELLHHSSRYYHYTEAFLRNLAGDRRFVLGGYRAEDLSEAQRGVLAAVLSLPPGAETAAACIRIVEAVCAGRDDVDADLAERYRERLHVVPREEGAPVEHSFHDPVPPRDLPPIEPFLAIAERLQMPVAVHGHVVELSFRQLARHLDSPRPQVRVNLQNAILWLHQAGYHLHDHPGLSHGEARDIGDDGAV

Organism: NCBI:txid1543721

Secondary structure (DSSP, 8-state):
------EEEETTEEEEPPPGGGTHHHHHHHT---TTTHHHHHHHHHHH--TT---TT--GGG--HHHHHHHHHHHTSPP-HHHHHHHHHHHHHHHTT-----HHHHHHTGGG-------TT----SS---PPPP-SS-TTHHHHHHHHHHT---EEETTEEEE-HHHHHHHHT-S-HHHHHHHHHHHHHHHHTT-EEEE-TT--HHHHHHHHHHTT-

pLDDT: mean 82.77, std 16.27, range [32.28, 97.69]